Protein AF-A0A7S1R8Q8-F1 (afdb_monomer)

Solvent-accessible surface area (backbone atoms only — not comparable to full-atom values): 13942 Å² total; per-residue (Å²): 139,84,81,86,79,84,76,68,63,71,58,50,54,53,51,52,57,51,51,56,53,52,54,53,54,53,57,63,58,63,75,69,71,79,85,94,59,103,44,60,74,60,48,51,56,50,50,45,52,51,45,53,50,53,29,48,54,32,68,40,85,75,96,82,58,86,50,62,67,49,44,52,51,51,47,58,70,44,65,81,46,68,47,47,52,28,47,31,76,83,66,80,48,73,45,41,55,68,59,50,53,52,55,52,56,59,63,60,76,78,61,77,94,70,84,88,84,77,97,76,61,76,63,55,61,56,52,51,49,48,53,49,32,52,34,28,50,70,58,36,48,38,75,68,84,79,88,45,74,39,72,49,66,81,63,71,54,62,62,66,61,46,48,54,54,51,51,52,50,52,51,49,52,53,54,50,51,36,60,76,69,65,58,72,72,81,71,80,70,77,76,71,78,79,72,83,74,74,80,81,76,84,75,85,80,82,84,89,78,85,84,81,84,76,85,82,92,77,136

Mean predicted aligned error: 17.06 Å

Secondary structure (DSSP, 8-state):
--------SHHHHHHHHHHHHHHHHHHHHHTT-----S-HHHHHHHHHHHHHHHHHHTT---SS--SHHHHHHHHHHGGGSPPSEEE-TTSS-EEEHHHHHHHHHHHHTTS----------HHHHHHHHHHHHHHHHHT-EEE-SSS-EEE------THHHHHHHHHHHHHHHHHHHHHHTT-PPPP----------PPPP------------------

Sequence (219 aa):
MLQPSMPSMAYRLLRCCLAVHFAVVLLVVAQTGDEDGPGQQSAEARAIKELKATLRNRGADCHGCETEEDFTRRVAETRGWRADEAVSPDGKIKVTRQQFLVVQRSSQHEGHELDDGDDGDTDTGNNAWVEFRDAMRAGDLVEDGQGGYRKRQAGMTGWRRHAKWALTLVLGICALARRLLGVAPPSPQPSQPKGSVAAPRKAEGGGGTKKSTGGKKRR

pLDDT: mean 77.15, std 14.85, range [44.59, 97.31]

Structure (mmCIF, N/CA/C/O backbone):
data_AF-A0A7S1R8Q8-F1
#
_entry.id   AF-A0A7S1R8Q8-F1
#
loop_
_atom_site.group_PDB
_atom_site.id
_atom_site.type_symbol
_atom_site.label_atom_id
_atom_site.label_alt_id
_atom_site.label_comp_id
_atom_site.label_asym_id
_atom_site.label_entity_id
_atom_site.label_seq_id
_atom_site.pdbx_PDB_ins_code
_atom_site.Cartn_x
_atom_site.Cartn_y
_atom_site.Cartn_z
_atom_site.occupancy
_atom_site.B_iso_or_equiv
_atom_site.auth_seq_id
_atom_site.auth_comp_id
_atom_site.auth_asym_id
_atom_site.auth_atom_id
_atom_site.pdbx_PDB_model_num
ATOM 1 N N . MET A 1 1 ? -2.877 -61.413 -23.606 1.00 44.59 1 MET A N 1
ATOM 2 C CA . MET A 1 1 ? -2.205 -61.184 -22.310 1.00 44.59 1 MET A CA 1
ATOM 3 C C . MET A 1 1 ? -1.329 -59.947 -22.450 1.00 44.59 1 MET A C 1
ATOM 5 O O . MET A 1 1 ? -0.299 -60.018 -23.101 1.00 44.59 1 MET A O 1
ATOM 9 N N . LEU A 1 2 ? -1.794 -58.798 -21.957 1.00 51.38 2 LEU A N 1
ATOM 10 C CA . LEU A 1 2 ? -1.072 -57.522 -22.009 1.00 51.38 2 LEU A CA 1
ATOM 11 C C . LEU A 1 2 ? -0.381 -57.321 -20.657 1.00 51.38 2 LEU A C 1
ATOM 13 O O . LEU A 1 2 ? -1.059 -57.212 -19.638 1.00 51.38 2 LEU A O 1
ATOM 17 N N . GLN A 1 3 ? 0.953 -57.331 -20.639 1.00 50.50 3 GLN A N 1
ATOM 18 C CA . GLN A 1 3 ? 1.721 -56.991 -19.442 1.00 50.50 3 GLN A CA 1
ATOM 19 C C . GLN A 1 3 ? 1.643 -55.476 -19.184 1.00 50.50 3 GLN A C 1
ATOM 21 O O . GLN A 1 3 ? 1.896 -54.699 -20.106 1.00 50.50 3 GLN A O 1
ATOM 26 N N . PRO A 1 4 ? 1.329 -55.030 -17.955 1.00 54.44 4 PRO A N 1
ATOM 27 C CA . PRO A 1 4 ? 1.401 -53.620 -17.603 1.00 54.44 4 PRO A CA 1
ATOM 28 C C . PRO A 1 4 ? 2.868 -53.179 -17.495 1.00 54.44 4 PRO A C 1
ATOM 30 O O . PRO A 1 4 ? 3.620 -53.643 -16.637 1.00 54.44 4 PRO A O 1
ATOM 33 N N . SER A 1 5 ? 3.274 -52.270 -18.382 1.00 59.78 5 SER A N 1
ATOM 34 C CA . SER A 1 5 ? 4.591 -51.636 -18.374 1.00 59.78 5 SER A CA 1
ATOM 35 C C . SER A 1 5 ? 4.731 -50.692 -17.175 1.00 59.78 5 SER A C 1
ATOM 37 O O . SER A 1 5 ? 3.959 -49.748 -17.028 1.00 59.78 5 SER A O 1
ATOM 39 N N . MET A 1 6 ? 5.737 -50.968 -16.346 1.00 55.34 6 MET A N 1
ATOM 40 C CA . MET A 1 6 ? 6.274 -50.180 -15.228 1.00 55.34 6 MET A CA 1
ATOM 41 C C . MET A 1 6 ? 5.900 -48.680 -15.190 1.00 55.34 6 MET A C 1
ATOM 43 O O . MET A 1 6 ? 6.436 -47.893 -15.970 1.00 55.34 6 MET A O 1
ATOM 47 N N . PRO A 1 7 ? 5.175 -48.240 -14.144 1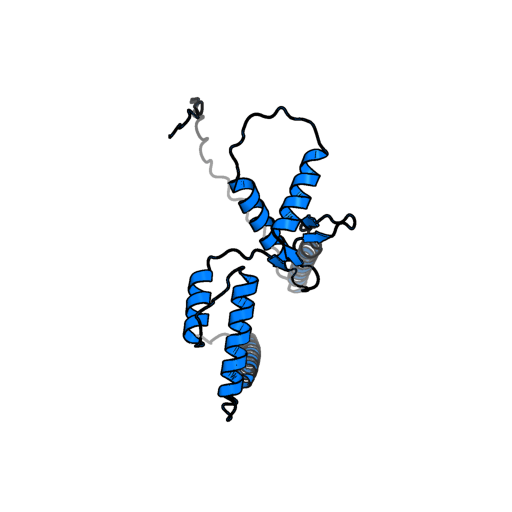.00 60.06 7 PRO A N 1
ATOM 48 C CA . PRO A 1 7 ? 5.279 -46.877 -13.639 1.00 60.06 7 PRO A CA 1
ATOM 49 C C . PRO A 1 7 ? 5.551 -46.903 -12.126 1.00 60.06 7 PRO A C 1
ATOM 51 O O . PRO A 1 7 ? 4.722 -46.473 -11.331 1.00 60.06 7 PRO A O 1
ATOM 54 N N . SER A 1 8 ? 6.687 -47.463 -11.684 1.00 63.38 8 SER A N 1
ATOM 55 C CA . SER A 1 8 ? 6.892 -47.702 -10.243 1.00 63.38 8 SER A CA 1
ATOM 56 C C . SER A 1 8 ? 7.856 -46.745 -9.536 1.00 63.38 8 SER A C 1
ATOM 58 O O . SER A 1 8 ? 7.753 -46.628 -8.323 1.00 63.38 8 SER A O 1
ATOM 60 N N . MET A 1 9 ? 8.776 -46.048 -10.208 1.00 69.81 9 MET A N 1
ATOM 61 C CA . MET A 1 9 ? 9.784 -45.233 -9.493 1.00 69.81 9 MET A CA 1
ATOM 62 C C . MET A 1 9 ? 9.420 -43.745 -9.447 1.00 69.81 9 MET A C 1
ATOM 64 O O . MET A 1 9 ? 9.368 -43.156 -8.370 1.00 69.81 9 MET A O 1
ATOM 68 N N . ALA A 1 10 ? 9.057 -43.151 -10.588 1.00 70.25 10 ALA A N 1
ATOM 69 C CA . ALA A 1 10 ? 8.682 -41.736 -10.655 1.00 70.25 10 ALA A CA 1
ATOM 70 C C . ALA A 1 10 ? 7.418 -41.418 -9.833 1.00 70.25 10 ALA A C 1
ATOM 72 O O . ALA A 1 10 ? 7.357 -40.409 -9.135 1.00 70.25 10 ALA A O 1
ATOM 73 N N . TYR A 1 11 ? 6.436 -42.322 -9.847 1.00 75.81 11 TYR A N 1
ATOM 74 C CA . TYR A 1 11 ? 5.203 -42.167 -9.076 1.00 75.81 11 TYR A CA 1
ATOM 75 C C . TYR A 1 11 ? 5.431 -42.293 -7.559 1.00 75.81 11 TYR A C 1
ATOM 77 O O . TYR A 1 11 ? 4.775 -41.607 -6.775 1.00 75.81 11 TYR A O 1
ATOM 85 N N . ARG A 1 12 ? 6.400 -43.121 -7.136 1.00 78.75 12 ARG A N 1
ATOM 86 C CA . ARG A 1 12 ? 6.794 -43.239 -5.723 1.00 78.75 12 ARG A CA 1
ATOM 87 C C . ARG A 1 12 ? 7.478 -41.965 -5.231 1.00 78.75 12 ARG A C 1
ATOM 89 O O . ARG A 1 12 ? 7.104 -41.465 -4.177 1.00 78.75 12 ARG A O 1
ATOM 96 N N . LEU A 1 13 ? 8.389 -41.392 -6.020 1.00 76.31 13 LEU A N 1
ATOM 97 C CA . LEU A 1 13 ? 9.063 -40.136 -5.667 1.00 76.31 13 LEU A CA 1
ATOM 98 C C . LEU A 1 13 ? 8.084 -38.957 -5.577 1.00 76.31 13 LEU A C 1
ATOM 100 O O . LEU A 1 13 ? 8.118 -38.208 -4.603 1.00 76.31 13 LEU A O 1
ATOM 104 N N . LEU A 1 14 ? 7.154 -38.837 -6.530 1.00 80.25 14 LEU A N 1
ATOM 105 C CA . LEU A 1 14 ? 6.145 -37.775 -6.508 1.00 80.25 14 LEU A CA 1
ATOM 106 C C . LEU A 1 14 ? 5.220 -37.881 -5.283 1.00 80.25 14 LEU A C 1
ATOM 108 O O . LEU A 1 14 ? 4.926 -36.871 -4.642 1.00 80.25 14 LEU A O 1
ATOM 112 N N . ARG A 1 15 ? 4.803 -39.101 -4.914 1.00 83.38 15 ARG A N 1
ATOM 113 C CA . ARG A 1 15 ? 4.009 -39.338 -3.698 1.00 83.38 15 ARG A CA 1
ATOM 114 C C . ARG A 1 15 ? 4.764 -38.962 -2.423 1.00 83.38 15 ARG A C 1
ATOM 116 O O . ARG A 1 15 ? 4.166 -38.351 -1.542 1.00 83.38 15 ARG A O 1
ATOM 123 N N . CYS A 1 16 ? 6.060 -39.266 -2.335 1.00 84.06 16 CYS A N 1
ATOM 124 C CA . CYS A 1 16 ? 6.880 -38.874 -1.187 1.00 84.06 16 CYS A CA 1
ATOM 125 C C . CYS A 1 16 ? 7.000 -37.347 -1.062 1.00 84.06 16 CYS A C 1
ATOM 127 O O . CYS A 1 16 ? 6.823 -36.813 0.031 1.00 84.06 16 CYS A O 1
ATOM 129 N N . CYS A 1 17 ? 7.223 -36.626 -2.166 1.00 81.81 17 CYS A N 1
ATOM 130 C CA . CYS A 1 17 ? 7.320 -35.162 -2.138 1.00 81.81 17 CYS A CA 1
ATOM 131 C C . CYS A 1 17 ? 6.012 -34.481 -1.701 1.00 81.81 17 CYS A C 1
ATOM 133 O O . CYS A 1 17 ? 6.055 -33.510 -0.941 1.00 81.81 17 CYS A O 1
ATOM 135 N N . LEU A 1 18 ? 4.860 -34.996 -2.148 1.00 84.69 18 LEU A N 1
ATOM 136 C CA . LEU A 1 18 ? 3.546 -34.473 -1.758 1.00 84.69 18 LEU A CA 1
ATOM 137 C C . LEU A 1 18 ? 3.227 -34.745 -0.281 1.00 84.69 18 LEU A C 1
ATOM 139 O O . LEU A 1 18 ? 2.709 -33.862 0.399 1.00 84.69 18 LEU A O 1
ATOM 143 N N . ALA A 1 19 ? 3.582 -35.926 0.233 1.00 84.50 19 ALA A N 1
ATOM 144 C CA . ALA A 1 19 ? 3.363 -36.275 1.637 1.00 84.50 19 ALA A CA 1
ATOM 145 C C . ALA A 1 19 ? 4.149 -35.361 2.594 1.00 84.50 19 ALA A C 1
ATOM 147 O O . ALA A 1 19 ? 3.60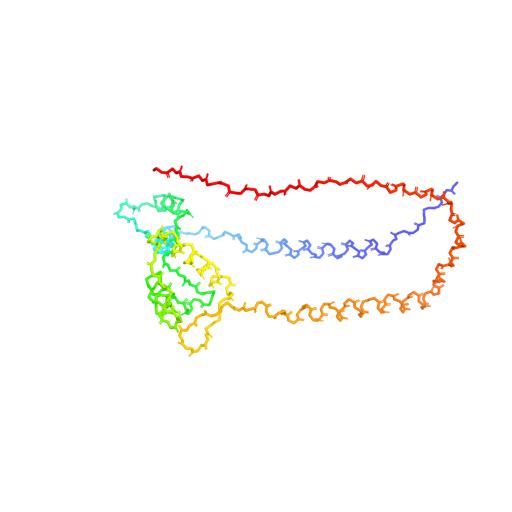2 -34.910 3.599 1.00 84.50 19 ALA A O 1
ATOM 148 N N . VAL A 1 20 ? 5.399 -35.025 2.253 1.00 85.38 20 VAL A N 1
ATOM 149 C CA . VAL A 1 20 ? 6.225 -34.108 3.058 1.00 85.38 20 VAL A CA 1
ATOM 150 C C . VAL A 1 20 ? 5.632 -32.698 3.072 1.00 85.38 20 VAL A C 1
ATOM 152 O O . VAL A 1 20 ? 5.548 -32.086 4.132 1.00 85.38 20 VAL A O 1
ATOM 155 N N . HIS A 1 21 ? 5.151 -32.196 1.930 1.00 81.75 21 HIS A N 1
ATOM 156 C CA . HIS A 1 21 ? 4.507 -30.879 1.881 1.00 81.75 21 HIS A CA 1
ATOM 157 C C . HIS A 1 21 ? 3.236 -30.829 2.734 1.00 81.75 21 HIS A C 1
ATOM 159 O O . HIS A 1 21 ? 3.036 -29.872 3.478 1.00 81.75 21 HIS A O 1
ATOM 165 N N . PHE A 1 22 ? 2.400 -31.867 2.671 1.00 84.00 22 PHE A N 1
ATOM 166 C CA . PHE A 1 22 ? 1.152 -31.903 3.432 1.00 84.00 22 PHE A CA 1
ATOM 167 C C . PHE A 1 22 ? 1.397 -31.968 4.949 1.00 84.00 22 PHE A C 1
ATOM 169 O O . PHE A 1 22 ? 0.719 -31.284 5.713 1.00 84.00 22 PHE A O 1
ATOM 176 N N . ALA A 1 23 ? 2.412 -32.723 5.387 1.00 82.44 23 ALA A N 1
ATOM 177 C CA . ALA A 1 23 ? 2.796 -32.804 6.797 1.00 82.44 23 ALA A CA 1
ATOM 178 C C . ALA A 1 23 ? 3.292 -31.456 7.350 1.00 82.44 23 ALA A C 1
ATOM 180 O O . ALA A 1 23 ? 2.929 -31.078 8.462 1.00 82.44 23 ALA A O 1
ATOM 181 N N . VAL A 1 24 ? 4.070 -30.703 6.562 1.00 84.38 24 VAL A N 1
ATOM 182 C CA . VAL A 1 24 ? 4.544 -29.365 6.955 1.00 84.38 24 VAL A CA 1
ATOM 183 C C . VAL A 1 24 ? 3.377 -28.382 7.089 1.00 84.38 24 VAL A C 1
ATOM 185 O O . VAL A 1 24 ? 3.337 -27.620 8.049 1.00 84.38 24 VAL A O 1
ATOM 188 N N . VAL A 1 25 ? 2.393 -28.428 6.186 1.00 83.50 25 VAL A N 1
ATOM 189 C CA . VAL A 1 25 ? 1.209 -27.552 6.261 1.00 83.50 25 VAL A CA 1
ATOM 190 C C . VAL A 1 25 ? 0.368 -27.847 7.507 1.00 83.50 25 VAL A C 1
ATOM 192 O O . VAL A 1 25 ? -0.022 -26.916 8.206 1.00 83.50 25 VAL A O 1
ATOM 195 N N . LEU A 1 26 ? 0.134 -29.122 7.835 1.00 77.56 26 LEU A N 1
ATOM 196 C CA . LEU A 1 26 ? -0.620 -29.495 9.039 1.00 77.56 26 LEU A CA 1
ATOM 197 C C . LEU A 1 26 ? 0.096 -29.085 10.333 1.00 77.56 26 LEU A C 1
ATOM 199 O O . LEU A 1 26 ? -0.558 -28.631 11.270 1.00 77.56 26 LEU A O 1
ATOM 203 N N . LEU A 1 27 ? 1.429 -29.188 10.375 1.00 75.69 27 LEU A N 1
ATOM 204 C CA . LEU A 1 27 ? 2.220 -28.761 11.531 1.00 75.69 27 LEU A CA 1
ATOM 205 C C . LEU A 1 27 ? 2.117 -27.245 11.772 1.00 75.69 27 LEU A C 1
ATOM 207 O O . LEU A 1 27 ? 2.052 -26.810 12.918 1.00 75.69 27 LEU A O 1
ATOM 211 N N . VAL A 1 28 ? 2.072 -26.444 10.702 1.00 73.25 28 VAL A N 1
ATOM 212 C CA . VAL A 1 28 ? 1.934 -24.981 10.799 1.00 73.25 28 VAL A CA 1
ATOM 213 C C . VAL A 1 28 ? 0.535 -24.581 11.278 1.00 73.25 28 VAL A C 1
ATOM 215 O O . VAL A 1 28 ? 0.410 -23.650 12.066 1.00 73.25 28 VAL A O 1
ATOM 218 N N . VAL A 1 29 ? -0.515 -25.298 10.867 1.00 70.44 29 VAL A N 1
ATOM 219 C CA . VAL A 1 29 ? -1.895 -25.007 11.299 1.00 70.44 29 VAL A CA 1
ATOM 220 C C . VAL A 1 29 ? -2.125 -25.387 12.769 1.00 70.44 29 VAL A C 1
ATOM 222 O O . VAL A 1 29 ? -2.803 -24.655 13.488 1.00 70.44 29 VAL A O 1
ATOM 225 N N . ALA A 1 30 ? -1.511 -26.471 13.257 1.00 68.62 30 ALA A N 1
ATOM 226 C CA . ALA A 1 30 ? -1.674 -26.936 14.641 1.00 68.62 30 ALA A CA 1
ATOM 227 C C . ALA A 1 30 ? -1.089 -25.980 15.702 1.00 68.62 30 ALA A C 1
ATOM 229 O O . ALA A 1 30 ? -1.483 -26.040 16.861 1.00 68.62 30 ALA A O 1
ATOM 230 N N . GLN A 1 31 ? -0.186 -25.074 15.317 1.00 63.59 31 GLN A N 1
ATOM 231 C CA . GLN A 1 31 ? 0.415 -24.074 16.214 1.00 63.59 31 GLN A CA 1
ATOM 232 C C . GLN A 1 31 ? -0.505 -22.868 16.499 1.00 63.59 31 GLN A C 1
ATOM 234 O O . GLN A 1 31 ? -0.087 -21.934 17.175 1.00 63.59 31 GLN A O 1
ATOM 239 N N . THR A 1 32 ? -1.742 -22.862 15.987 1.00 57.25 32 THR A N 1
ATOM 240 C CA . THR A 1 32 ? -2.705 -21.761 16.194 1.00 57.25 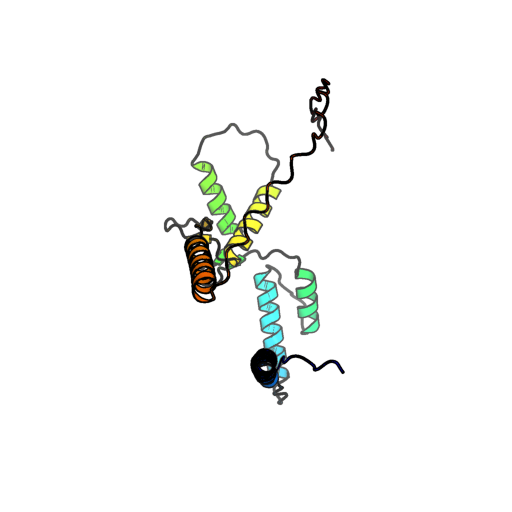32 THR A CA 1
ATOM 241 C C . THR A 1 32 ? -3.840 -22.092 17.170 1.00 57.25 32 THR A C 1
ATOM 243 O O . THR A 1 32 ? -4.776 -21.310 17.294 1.00 57.25 32 THR A O 1
ATOM 246 N N . GLY A 1 33 ? -3.763 -23.230 17.870 1.00 50.00 33 GLY A N 1
ATOM 247 C CA . GLY A 1 33 ? -4.776 -23.649 18.840 1.00 50.00 33 GLY A CA 1
ATOM 248 C C . GLY A 1 33 ? -4.652 -22.933 20.185 1.00 50.00 33 GLY A C 1
ATOM 249 O O . GLY A 1 33 ? -3.765 -23.258 20.963 1.00 50.00 33 GLY A O 1
ATOM 250 N N . ASP A 1 34 ? -5.567 -21.989 20.399 1.00 52.75 34 ASP A N 1
ATOM 251 C CA . ASP A 1 34 ? -6.318 -21.719 21.633 1.00 52.75 34 ASP A CA 1
ATOM 252 C C . ASP A 1 34 ? -5.608 -21.748 22.999 1.00 52.75 34 ASP A C 1
ATOM 254 O O . ASP A 1 34 ? -5.389 -22.799 23.598 1.00 52.75 34 ASP A O 1
ATOM 258 N N . GLU A 1 35 ? -5.430 -20.550 23.563 1.00 49.78 35 GLU A N 1
ATOM 259 C CA . GLU A 1 35 ? -5.278 -20.310 25.003 1.00 49.78 35 GLU A CA 1
ATOM 260 C C . GLU A 1 35 ? -6.468 -19.451 25.485 1.00 49.78 35 GLU A C 1
ATOM 262 O O . GLU A 1 35 ? -6.336 -18.250 25.730 1.00 49.78 35 GLU A O 1
ATOM 267 N N . ASP A 1 36 ? -7.652 -20.058 25.608 1.00 59.84 36 ASP A N 1
ATOM 268 C CA . ASP A 1 36 ? -8.813 -19.468 26.293 1.00 59.84 36 ASP A CA 1
ATOM 269 C C . ASP A 1 36 ? -8.637 -19.612 27.821 1.00 59.84 36 ASP A C 1
ATOM 271 O O . ASP A 1 36 ? -9.141 -20.527 28.477 1.00 59.84 36 ASP A O 1
ATOM 275 N N . GLY A 1 37 ? -7.834 -18.711 28.395 1.00 49.84 37 GLY A N 1
ATOM 276 C CA . GLY A 1 37 ? -7.646 -18.527 29.838 1.00 49.84 37 GLY A CA 1
ATOM 277 C C . GLY A 1 37 ? -8.299 -17.228 30.344 1.00 49.84 37 GLY A C 1
ATOM 278 O O . GLY A 1 37 ? -8.617 -16.354 29.540 1.00 49.84 37 GLY A O 1
ATOM 279 N N . PRO A 1 38 ? -8.493 -17.051 31.668 1.00 48.78 38 PRO A N 1
ATOM 280 C CA . PRO A 1 38 ? -9.281 -15.979 32.298 1.00 48.78 38 PRO A CA 1
ATOM 281 C C . PRO A 1 38 ? -8.614 -14.592 32.198 1.00 48.78 38 PRO A C 1
ATOM 283 O O . PRO A 1 38 ? -8.189 -13.991 33.183 1.00 48.78 38 PRO A O 1
ATOM 286 N N . GLY A 1 39 ? -8.541 -14.082 30.971 1.00 55.81 39 GLY A N 1
ATOM 287 C CA . GLY A 1 39 ? -8.030 -12.777 30.572 1.00 55.81 39 GLY A CA 1
ATOM 288 C C . GLY A 1 39 ? -8.939 -12.075 29.560 1.00 55.81 39 GLY A C 1
ATOM 289 O O . GLY A 1 39 ? -8.481 -11.122 28.934 1.00 55.81 39 GLY A O 1
ATOM 290 N N . GLN A 1 40 ? -10.202 -12.503 29.407 1.00 61.81 40 GLN A N 1
ATOM 291 C CA . GLN A 1 40 ? -11.174 -11.942 28.451 1.00 61.81 40 GLN A CA 1
ATOM 292 C C . GLN A 1 40 ? -11.328 -10.419 28.580 1.00 61.81 40 GLN A C 1
ATOM 294 O O . GLN A 1 40 ? -11.219 -9.718 27.583 1.00 61.81 40 GLN A O 1
ATOM 299 N N . GLN A 1 41 ? -11.403 -9.872 29.799 1.00 65.81 4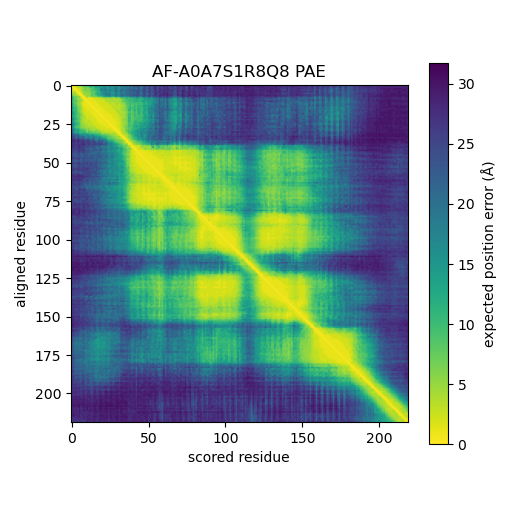1 GLN A N 1
ATOM 300 C CA . GLN A 1 41 ? -11.440 -8.411 29.991 1.00 65.81 41 GLN A CA 1
ATOM 301 C C . GLN A 1 41 ? -10.156 -7.706 29.516 1.00 65.81 41 GLN A C 1
ATOM 303 O O . GLN A 1 41 ? -10.185 -6.561 29.066 1.00 65.81 41 GLN A O 1
ATOM 308 N N . SER A 1 42 ? -9.005 -8.383 29.592 1.00 74.75 42 SER A N 1
ATOM 309 C CA . SER A 1 42 ? -7.750 -7.849 29.052 1.00 74.75 42 SER A CA 1
ATOM 310 C C . SER A 1 42 ? -7.669 -7.985 27.528 1.00 74.75 42 SER A C 1
ATOM 312 O O . SER A 1 42 ? -7.015 -7.163 26.886 1.00 74.75 42 SER A O 1
ATOM 314 N N . ALA A 1 43 ? -8.335 -8.992 26.953 1.00 81.94 43 ALA A N 1
ATOM 315 C CA . ALA A 1 43 ? -8.435 -9.199 25.515 1.00 81.94 43 ALA A CA 1
ATOM 316 C C . ALA A 1 43 ? -9.360 -8.156 24.871 1.00 81.94 43 ALA A C 1
ATOM 318 O O . ALA A 1 43 ? -8.927 -7.480 23.942 1.00 81.94 43 ALA A O 1
ATOM 319 N N . GLU A 1 44 ? -10.548 -7.921 25.434 1.00 86.62 44 GLU A N 1
ATOM 320 C CA . GLU A 1 44 ? -11.498 -6.894 24.973 1.00 86.62 44 GLU A CA 1
ATOM 321 C C . GLU A 1 44 ? -10.870 -5.492 25.007 1.00 86.62 44 GLU A C 1
ATOM 323 O O . GLU A 1 44 ? -10.903 -4.744 24.029 1.00 86.62 44 GLU A O 1
ATOM 328 N N . ALA A 1 45 ? -10.186 -5.137 26.101 1.00 88.62 45 ALA A N 1
ATOM 329 C CA . ALA A 1 45 ? -9.507 -3.845 26.203 1.00 88.62 45 ALA A CA 1
ATOM 330 C C . ALA A 1 45 ? -8.386 -3.672 25.156 1.00 88.62 45 ALA A C 1
ATOM 332 O O . ALA A 1 45 ? -8.154 -2.562 24.661 1.00 88.62 45 ALA A O 1
ATOM 333 N N . ARG A 1 46 ? -7.679 -4.757 24.802 1.00 87.69 46 ARG A N 1
ATOM 334 C CA . ARG A 1 46 ? -6.678 -4.749 23.722 1.00 87.69 46 ARG A CA 1
ATOM 335 C C . ARG A 1 46 ? -7.350 -4.616 22.355 1.00 87.69 46 ARG A C 1
ATOM 337 O O . ARG A 1 46 ? -6.918 -3.761 21.583 1.00 87.69 46 ARG A O 1
ATOM 344 N N . ALA A 1 47 ? -8.425 -5.360 22.099 1.00 92.81 47 ALA A N 1
ATOM 345 C CA . ALA A 1 47 ? -9.192 -5.297 20.856 1.00 92.81 47 ALA A CA 1
ATOM 346 C C . ALA A 1 47 ? -9.747 -3.884 20.606 1.00 92.81 47 ALA A C 1
ATOM 348 O O . ALA A 1 47 ? -9.500 -3.289 19.555 1.00 92.81 47 ALA A O 1
ATOM 349 N N . ILE A 1 48 ? -10.375 -3.267 21.612 1.00 94.94 48 ILE A N 1
ATOM 350 C CA . ILE A 1 48 ? -10.878 -1.885 21.534 1.00 94.94 48 ILE A CA 1
ATOM 351 C C . ILE A 1 48 ? -9.742 -0.896 21.227 1.00 94.94 48 ILE A C 1
ATOM 353 O O . ILE A 1 48 ? -9.898 0.018 20.409 1.00 94.94 48 ILE A O 1
ATOM 357 N N . LYS A 1 49 ? -8.565 -1.070 21.845 1.00 94.50 49 LYS A N 1
ATOM 358 C CA . LYS A 1 49 ? -7.393 -0.218 21.589 1.00 94.50 49 LYS A CA 1
ATOM 359 C C . LYS A 1 49 ? -6.905 -0.335 20.140 1.00 94.50 49 LYS A C 1
ATOM 361 O O . LYS A 1 49 ? -6.573 0.688 19.535 1.00 94.50 49 LYS A O 1
ATOM 366 N N . GLU A 1 50 ? -6.885 -1.541 19.579 1.00 91.88 50 GLU A N 1
ATOM 367 C CA . GLU A 1 50 ? -6.510 -1.788 18.181 1.00 91.88 50 GLU A CA 1
ATOM 368 C C . GLU A 1 50 ? -7.538 -1.229 17.189 1.00 91.88 50 GLU A C 1
ATOM 370 O O . GLU A 1 50 ? -7.170 -0.576 16.203 1.00 91.88 50 GLU A O 1
ATOM 375 N N . LEU A 1 51 ? -8.833 -1.383 17.475 1.00 95.56 51 LEU A N 1
ATOM 376 C CA . LEU A 1 51 ? -9.902 -0.803 16.661 1.00 95.56 51 LEU A CA 1
ATOM 377 C C . LEU A 1 51 ? -9.839 0.732 16.666 1.00 95.56 51 LEU A C 1
ATOM 379 O O . LEU A 1 51 ? -9.928 1.362 15.609 1.00 95.56 51 LEU A O 1
ATOM 383 N N . LYS A 1 52 ? -9.583 1.355 17.825 1.00 95.00 52 LYS A N 1
ATOM 384 C CA . LYS A 1 52 ? -9.401 2.813 17.936 1.00 95.00 52 LYS A CA 1
ATOM 385 C C . LYS A 1 52 ? -8.176 3.309 17.165 1.00 95.00 52 LYS A C 1
ATOM 387 O O . LYS A 1 52 ? -8.228 4.382 16.564 1.00 95.00 52 LYS A O 1
ATOM 392 N N . ALA A 1 53 ? -7.081 2.547 17.158 1.00 88.06 53 ALA A N 1
ATOM 393 C CA . ALA A 1 53 ? -5.912 2.857 16.336 1.00 88.06 53 ALA A CA 1
ATOM 394 C C . ALA A 1 53 ? -6.235 2.752 14.836 1.00 88.06 53 ALA A C 1
ATOM 396 O O . ALA A 1 53 ? -5.832 3.611 14.054 1.00 88.06 53 ALA A O 1
ATOM 397 N N . THR A 1 54 ? -7.022 1.749 14.439 1.00 87.81 54 THR A N 1
ATOM 398 C CA . THR A 1 54 ? -7.468 1.571 13.049 1.00 87.81 54 THR A CA 1
ATOM 399 C C . THR A 1 54 ? -8.338 2.733 12.572 1.00 87.81 54 THR A C 1
ATOM 401 O O . THR A 1 54 ? -8.140 3.215 11.458 1.00 87.81 54 THR A O 1
ATOM 404 N N . LEU A 1 55 ? -9.267 3.211 13.406 1.00 90.69 55 LEU A N 1
ATOM 405 C CA . LEU A 1 55 ? -10.088 4.387 13.102 1.00 90.69 55 LEU A CA 1
ATOM 406 C C . LEU A 1 55 ? -9.232 5.649 12.953 1.00 90.69 55 LEU A C 1
ATOM 408 O O . LEU A 1 55 ? -9.333 6.322 11.925 1.00 90.69 55 LEU A O 1
ATOM 412 N N . ARG A 1 56 ? -8.310 5.907 13.891 1.00 85.94 56 ARG A N 1
ATOM 413 C CA . ARG A 1 56 ? -7.394 7.057 13.802 1.00 85.94 56 ARG A CA 1
ATOM 414 C C . ARG A 1 56 ? -6.513 7.020 12.560 1.00 85.94 56 ARG A C 1
ATOM 416 O O . ARG A 1 56 ? -6.398 8.026 11.870 1.00 85.94 56 ARG A O 1
ATOM 423 N N . ASN A 1 57 ? -5.974 5.853 12.208 1.00 80.19 57 ASN A N 1
ATOM 424 C CA . ASN A 1 57 ? -5.207 5.673 10.971 1.00 80.19 57 ASN A CA 1
ATOM 425 C C . ASN A 1 57 ? -6.039 5.964 9.709 1.00 80.19 57 ASN A C 1
ATOM 427 O O . ASN A 1 57 ? -5.483 6.213 8.640 1.00 80.19 57 ASN A O 1
ATOM 431 N N . ARG A 1 58 ? -7.371 5.908 9.807 1.00 84.06 58 ARG A N 1
ATOM 432 C CA . ARG A 1 58 ? -8.309 6.241 8.730 1.00 84.06 58 ARG A CA 1
ATOM 433 C C . ARG A 1 58 ? -8.856 7.670 8.818 1.00 84.06 58 ARG A C 1
ATOM 435 O O . ARG A 1 58 ? -9.728 8.000 8.024 1.00 84.06 58 ARG A O 1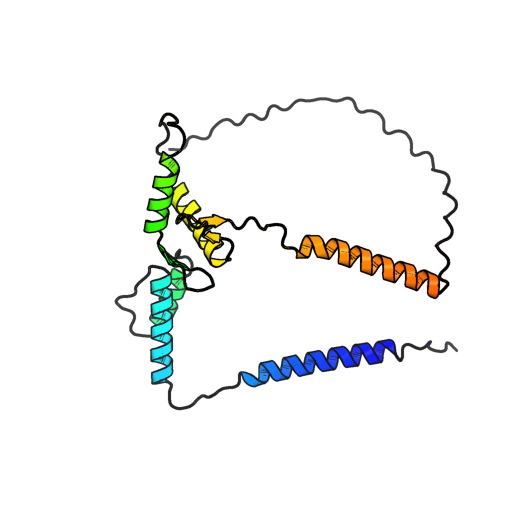
ATOM 442 N N . GLY A 1 59 ? -8.366 8.492 9.749 1.00 82.44 59 GLY A N 1
ATOM 443 C CA . GLY A 1 59 ? -8.860 9.857 9.962 1.00 82.44 59 GLY A CA 1
ATOM 444 C C . GLY A 1 59 ? -10.262 9.916 10.578 1.00 82.44 59 GLY A C 1
ATOM 445 O O . GLY A 1 59 ? -10.949 10.925 10.460 1.00 82.44 59 GLY A O 1
ATOM 446 N N . ALA A 1 60 ? -10.719 8.831 11.208 1.00 88.94 60 ALA A N 1
ATOM 447 C CA . ALA A 1 60 ? -12.013 8.768 11.871 1.00 88.94 60 ALA A CA 1
ATOM 448 C C . ALA A 1 60 ? -11.832 8.625 13.385 1.00 88.94 60 ALA A C 1
ATOM 450 O O . ALA A 1 60 ? -10.987 7.866 13.849 1.00 88.94 60 ALA A O 1
ATOM 451 N N . ASP A 1 61 ? -12.689 9.287 14.154 1.00 91.31 61 ASP A N 1
ATOM 452 C CA . ASP A 1 61 ? -12.833 9.060 15.591 1.00 91.31 61 ASP A CA 1
ATOM 453 C C . ASP A 1 61 ? -14.288 8.679 15.910 1.00 91.31 61 ASP A C 1
ATOM 455 O O . ASP A 1 61 ? -15.219 9.000 15.162 1.00 91.31 61 ASP A O 1
ATOM 459 N N . CYS A 1 62 ? -14.489 7.946 17.009 1.00 95.00 62 CYS A N 1
ATOM 460 C CA . CYS A 1 62 ? -15.814 7.637 17.545 1.00 95.00 62 CYS A CA 1
ATOM 461 C C . CYS A 1 62 ? -15.935 8.189 18.967 1.00 95.00 62 CYS A C 1
ATOM 463 O O . CYS A 1 62 ? -15.185 7.778 19.851 1.00 95.00 62 CYS A O 1
ATOM 465 N N . HIS A 1 63 ? -16.877 9.111 19.182 1.00 92.94 63 HIS A N 1
ATOM 466 C CA . HIS A 1 63 ? -17.095 9.759 20.481 1.00 92.94 63 HIS A CA 1
ATOM 467 C C . HIS A 1 63 ? -18.143 9.060 21.364 1.00 92.94 63 HIS A C 1
ATOM 469 O O . HIS A 1 63 ? -18.253 9.414 22.530 1.00 92.94 63 HIS A O 1
ATOM 475 N N . GLY A 1 64 ? -18.882 8.076 20.838 1.00 94.69 64 GLY A N 1
ATOM 476 C CA . GLY A 1 64 ? -19.942 7.354 21.563 1.00 94.69 64 GLY A CA 1
ATOM 477 C C . GLY A 1 64 ? -19.865 5.830 21.452 1.00 94.69 64 GLY A C 1
ATOM 478 O O . GLY A 1 64 ? -20.862 5.161 21.680 1.00 94.69 64 GLY A O 1
ATOM 479 N N . CYS A 1 65 ? -18.717 5.284 21.044 1.00 96.81 65 CYS A N 1
ATOM 480 C CA . CYS A 1 65 ? -18.499 3.839 21.016 1.00 96.81 65 CYS A CA 1
ATOM 481 C C . CYS A 1 65 ? -17.989 3.399 22.395 1.00 96.81 65 CYS A C 1
ATOM 483 O O . CYS A 1 65 ? -16.896 3.809 22.793 1.00 96.81 65 CYS A O 1
ATOM 485 N N . GLU A 1 66 ? -18.765 2.582 23.106 1.00 95.50 66 GLU A N 1
ATOM 486 C CA . GLU A 1 66 ? -18.381 2.017 24.412 1.00 95.50 66 GLU A CA 1
ATOM 487 C C . GLU A 1 66 ? -18.029 0.528 24.306 1.00 95.50 66 GLU A C 1
ATOM 489 O O . GLU A 1 66 ? -17.139 0.055 25.011 1.00 95.50 66 GLU A O 1
ATOM 494 N N . THR A 1 67 ? -18.684 -0.187 23.388 1.00 95.38 67 THR A N 1
ATOM 495 C CA . THR A 1 67 ? -18.528 -1.633 23.180 1.00 95.38 67 THR A CA 1
ATOM 496 C C . THR A 1 67 ? -17.618 -1.953 21.992 1.00 95.38 67 THR A C 1
ATOM 498 O O . THR A 1 67 ? -17.438 -1.133 21.082 1.00 95.38 67 THR A O 1
ATOM 501 N N . GLU A 1 68 ? -17.033 -3.154 21.974 1.00 95.56 68 GLU A N 1
ATOM 502 C CA . GLU A 1 68 ? -16.209 -3.629 20.855 1.00 95.56 68 GLU A CA 1
ATOM 503 C C . GLU A 1 68 ? -17.009 -3.675 19.542 1.00 95.56 68 GLU A C 1
ATOM 505 O O . GLU A 1 68 ? -16.501 -3.311 18.474 1.00 95.56 68 GLU A O 1
ATOM 510 N N . GLU A 1 69 ? -18.285 -4.047 19.612 1.00 96.50 69 GLU A N 1
ATOM 511 C CA . GLU A 1 69 ? -19.189 -4.132 18.470 1.00 96.50 69 GLU A CA 1
ATOM 512 C C . GLU A 1 69 ? -19.409 -2.766 17.811 1.00 96.50 69 GLU A C 1
ATOM 514 O O . GLU A 1 69 ? -19.457 -2.669 16.580 1.00 96.50 69 GLU A O 1
ATOM 519 N N . ASP A 1 70 ? -19.495 -1.691 18.598 1.00 97.31 70 ASP A N 1
ATOM 520 C CA . ASP A 1 70 ? -19.660 -0.331 18.076 1.00 97.31 70 ASP A CA 1
ATOM 521 C C . ASP A 1 70 ? -18.411 0.142 17.335 1.00 97.31 70 ASP A C 1
ATOM 523 O O . ASP A 1 70 ? -18.501 0.674 16.222 1.00 97.31 70 ASP A O 1
ATOM 527 N N . PHE A 1 71 ? -17.230 -0.123 17.901 1.00 97.31 71 PHE A N 1
ATOM 528 C CA . PHE A 1 71 ? -15.967 0.144 17.221 1.00 97.31 71 PHE A CA 1
ATOM 529 C C . PHE A 1 71 ? -15.836 -0.677 15.935 1.00 97.31 71 PHE A C 1
ATOM 531 O O . PHE A 1 71 ? -15.454 -0.133 14.897 1.00 97.31 71 PHE A O 1
ATOM 538 N N . THR A 1 72 ? -16.204 -1.957 15.964 1.00 96.31 72 THR A N 1
ATOM 539 C CA . THR A 1 72 ? -16.141 -2.851 14.799 1.00 96.31 72 THR A CA 1
ATOM 540 C C . THR A 1 72 ? -17.079 -2.386 13.685 1.00 96.31 72 THR A C 1
ATOM 542 O O . THR A 1 72 ? -16.676 -2.297 12.521 1.00 96.31 72 THR A O 1
ATOM 545 N N . ARG A 1 73 ? -18.309 -1.991 14.031 1.00 97.19 73 ARG A N 1
ATOM 546 C CA . ARG A 1 73 ? -19.277 -1.397 13.097 1.00 97.19 73 ARG A CA 1
ATOM 547 C C . ARG A 1 73 ? -18.737 -0.112 12.482 1.00 97.19 73 ARG A C 1
ATOM 549 O O . ARG A 1 73 ? -18.761 0.043 11.261 1.00 97.19 73 ARG A O 1
ATOM 556 N N . ARG A 1 74 ? -18.152 0.769 13.296 1.00 96.69 74 ARG A N 1
ATOM 557 C CA . ARG A 1 74 ? -17.539 2.010 12.810 1.00 96.69 74 ARG A CA 1
ATOM 558 C C . ARG A 1 74 ? -16.338 1.745 11.899 1.00 96.69 74 ARG A C 1
ATOM 560 O O . ARG A 1 74 ? -16.141 2.440 10.902 1.00 96.69 74 ARG A O 1
ATOM 567 N N . VAL A 1 75 ? -15.538 0.719 12.185 1.00 94.75 75 VAL A N 1
ATOM 568 C CA . VAL A 1 75 ? -14.446 0.267 11.308 1.00 94.75 75 VAL A CA 1
ATOM 569 C C . VAL A 1 75 ? -14.990 -0.290 9.987 1.00 94.75 75 VAL A C 1
ATOM 571 O O . VAL A 1 75 ? -14.382 -0.068 8.937 1.00 94.75 75 VAL A O 1
ATOM 574 N N . ALA A 1 76 ? -16.133 -0.977 9.993 1.00 94.75 76 ALA A N 1
ATOM 575 C CA . ALA A 1 76 ? -16.780 -1.445 8.770 1.00 94.75 76 ALA A CA 1
ATOM 576 C C . ALA A 1 76 ? -17.301 -0.276 7.914 1.00 94.75 76 ALA A C 1
ATOM 578 O O . ALA A 1 76 ? -17.033 -0.237 6.713 1.00 94.75 76 ALA A O 1
ATOM 579 N N . GLU A 1 77 ? -17.948 0.720 8.527 1.00 93.94 77 GLU A N 1
ATOM 580 C CA . GLU A 1 77 ? -18.402 1.949 7.854 1.00 93.94 77 GLU A CA 1
ATOM 581 C C . GLU A 1 77 ? -17.236 2.742 7.249 1.00 93.94 77 GLU A C 1
ATOM 583 O O . GLU A 1 77 ? -17.293 3.215 6.113 1.00 93.94 77 GLU A O 1
ATOM 588 N N . THR A 1 78 ? -16.133 2.844 7.993 1.00 91.50 78 THR A N 1
ATOM 589 C CA . THR A 1 78 ? -14.927 3.564 7.563 1.00 91.50 78 THR A CA 1
ATOM 590 C C . THR A 1 78 ? -14.026 2.731 6.656 1.00 91.50 78 THR A C 1
ATOM 592 O O . THR A 1 78 ? -12.940 3.174 6.293 1.00 91.50 78 THR A O 1
ATOM 595 N N . ARG A 1 79 ? -14.434 1.523 6.245 1.00 84.44 79 ARG A N 1
ATOM 596 C CA . ARG A 1 79 ? -13.617 0.671 5.364 1.00 84.44 79 ARG A CA 1
ATOM 597 C C . ARG A 1 79 ? -13.361 1.315 4.001 1.00 84.44 79 ARG A C 1
ATOM 599 O O . ARG A 1 79 ? -12.318 1.065 3.406 1.00 84.44 79 ARG A O 1
ATOM 606 N N . GLY A 1 80 ? -14.283 2.162 3.538 1.00 81.81 80 GLY A N 1
ATOM 607 C CA . GLY A 1 80 ? -14.110 2.988 2.340 1.00 81.81 80 GLY A CA 1
ATOM 608 C C . GLY A 1 80 ? -13.445 4.345 2.594 1.00 81.81 80 GLY A C 1
ATOM 609 O O . GLY A 1 80 ? -13.150 5.059 1.635 1.00 81.81 80 GLY A O 1
ATOM 610 N N . TRP A 1 81 ? -13.216 4.723 3.857 1.00 79.38 81 TRP A N 1
ATOM 611 C CA . TRP A 1 81 ? -12.619 6.013 4.191 1.00 79.38 81 TRP A CA 1
ATOM 612 C C . TRP A 1 81 ? -11.127 5.981 3.879 1.00 79.38 81 TRP A C 1
ATOM 614 O O . TRP A 1 81 ? -10.409 5.015 4.153 1.00 79.38 81 TRP A O 1
ATOM 624 N N . ARG A 1 82 ? -10.662 7.046 3.233 1.00 71.19 82 ARG A N 1
ATOM 625 C CA . ARG A 1 82 ? -9.280 7.172 2.786 1.00 71.19 82 ARG A CA 1
ATOM 626 C C . ARG A 1 82 ? -8.453 7.643 3.976 1.00 71.19 82 ARG A C 1
ATOM 628 O O . ARG A 1 82 ? -8.748 8.683 4.534 1.00 71.19 82 ARG A O 1
ATOM 635 N N . ALA A 1 83 ? -7.412 6.892 4.331 1.00 76.06 83 ALA A N 1
ATOM 636 C CA . ALA A 1 83 ? -6.463 7.341 5.343 1.00 76.06 83 ALA A CA 1
ATOM 637 C C . ALA A 1 83 ? -5.853 8.694 4.948 1.00 76.06 83 ALA A C 1
ATOM 639 O O . ALA A 1 83 ? -5.368 8.840 3.817 1.00 76.06 83 ALA A O 1
ATOM 640 N N . ASP A 1 84 ? -5.877 9.637 5.888 1.00 82.44 84 ASP A N 1
ATOM 641 C CA . ASP A 1 84 ? -5.248 10.957 5.769 1.00 82.44 84 ASP A CA 1
ATOM 642 C C . ASP A 1 84 ? -3.727 10.905 5.956 1.00 82.44 84 ASP A C 1
ATOM 644 O O . ASP A 1 84 ? -3.031 11.881 5.678 1.00 82.44 84 ASP A O 1
ATOM 648 N N . GLU A 1 85 ? -3.204 9.747 6.364 1.00 86.38 85 GLU A N 1
ATOM 649 C CA . GLU A 1 85 ? -1.778 9.489 6.523 1.00 86.38 85 GLU A CA 1
ATOM 650 C C . GLU A 1 85 ? -1.317 8.328 5.632 1.00 86.38 85 GLU A C 1
ATOM 652 O O . GLU A 1 85 ? -1.909 7.239 5.584 1.00 86.38 85 GLU A O 1
ATOM 657 N N . ALA A 1 86 ? -0.221 8.571 4.921 1.00 88.94 86 ALA A N 1
ATOM 658 C CA . ALA A 1 86 ? 0.549 7.566 4.217 1.00 88.94 86 ALA A CA 1
ATOM 659 C C . ALA A 1 86 ? 1.700 7.128 5.127 1.00 88.94 86 ALA A C 1
ATOM 661 O O . ALA A 1 86 ? 2.494 7.951 5.578 1.00 88.94 86 ALA A O 1
ATOM 662 N N . VAL A 1 87 ? 1.767 5.829 5.416 1.00 87.94 87 VAL A N 1
ATOM 663 C CA . VAL A 1 87 ? 2.827 5.233 6.233 1.00 87.94 87 VAL A CA 1
ATOM 664 C C . VAL A 1 87 ? 3.602 4.272 5.345 1.00 87.94 87 VAL A C 1
ATOM 666 O O . VAL A 1 87 ? 3.001 3.413 4.694 1.00 87.94 87 VAL A O 1
ATOM 669 N N . SER A 1 88 ? 4.921 4.446 5.299 1.00 89.25 88 SER A N 1
ATOM 670 C CA . SER A 1 88 ? 5.826 3.517 4.616 1.00 89.25 88 SER A CA 1
ATOM 671 C C . SER A 1 88 ? 5.757 2.120 5.260 1.00 89.25 88 SER A C 1
ATOM 673 O O . SER A 1 88 ? 5.521 2.037 6.468 1.00 89.25 88 SER A O 1
ATOM 675 N N . PRO A 1 89 ? 5.996 1.023 4.515 1.00 86.88 89 PRO A N 1
ATOM 676 C CA . PRO A 1 89 ? 6.098 -0.336 5.052 1.00 86.88 89 PRO A CA 1
ATOM 677 C C . PRO A 1 89 ? 6.996 -0.458 6.287 1.00 86.88 89 PRO A C 1
ATOM 679 O O . PRO A 1 89 ? 6.699 -1.233 7.191 1.00 86.88 89 PRO A O 1
ATOM 682 N N . ASP A 1 90 ? 8.062 0.345 6.351 1.00 85.94 90 ASP A N 1
ATOM 683 C CA . ASP A 1 90 ? 9.006 0.352 7.472 1.00 85.94 90 ASP A CA 1
ATOM 684 C C . ASP A 1 90 ? 8.470 1.084 8.716 1.00 85.94 90 ASP A C 1
ATOM 686 O O . ASP A 1 90 ? 9.128 1.114 9.755 1.00 85.94 90 ASP A O 1
ATOM 690 N N . GLY A 1 91 ? 7.326 1.769 8.614 1.00 86.25 91 GLY A N 1
ATOM 691 C CA . GLY A 1 91 ? 6.717 2.573 9.679 1.00 86.25 91 GLY A CA 1
ATOM 692 C C . GLY A 1 91 ? 7.464 3.865 10.037 1.00 86.25 91 GLY A C 1
ATOM 693 O O . GLY A 1 91 ? 6.940 4.685 10.791 1.00 86.25 91 GLY A O 1
ATOM 694 N N . LYS A 1 92 ? 8.674 4.063 9.500 1.00 88.56 92 LYS A N 1
ATOM 695 C CA . LYS A 1 92 ? 9.564 5.196 9.809 1.00 88.56 92 LYS A CA 1
ATOM 696 C C . LYS A 1 92 ? 9.110 6.509 9.183 1.00 88.56 92 LYS A C 1
ATOM 698 O O . LYS A 1 92 ? 9.293 7.564 9.777 1.00 88.56 92 LYS A O 1
ATOM 703 N N . ILE A 1 93 ? 8.535 6.431 7.987 1.00 87.31 93 ILE A N 1
ATOM 704 C CA . ILE A 1 93 ? 8.102 7.596 7.221 1.00 87.31 93 ILE A CA 1
ATOM 705 C C . ILE A 1 93 ? 6.585 7.680 7.316 1.00 87.31 93 ILE A C 1
ATOM 707 O O . ILE A 1 93 ? 5.880 6.738 6.941 1.00 87.31 93 ILE A O 1
ATOM 711 N N . LYS A 1 94 ? 6.108 8.815 7.822 1.00 92.00 94 LYS A N 1
ATOM 712 C CA . LYS A 1 94 ? 4.695 9.178 7.872 1.00 92.00 94 LYS A CA 1
ATOM 713 C C . LYS A 1 94 ? 4.537 10.511 7.167 1.00 92.00 94 LYS A C 1
ATOM 715 O O . LYS A 1 94 ? 5.184 11.480 7.551 1.00 92.00 94 LYS A O 1
ATOM 720 N N . VAL A 1 95 ? 3.694 10.542 6.147 1.00 91.69 95 VAL A N 1
ATOM 721 C CA . VAL A 1 95 ? 3.357 11.765 5.423 1.00 91.69 95 VAL A CA 1
ATOM 722 C C . VAL A 1 95 ? 1.865 11.982 5.556 1.00 91.69 95 VAL A C 1
ATOM 724 O O . VAL A 1 95 ? 1.079 11.077 5.275 1.00 91.69 95 VAL A O 1
ATOM 727 N N . THR A 1 96 ? 1.466 13.167 6.002 1.00 92.06 96 THR A N 1
ATOM 728 C CA . THR A 1 96 ? 0.051 13.544 6.060 1.00 92.06 96 THR A CA 1
ATOM 729 C C . THR A 1 96 ? -0.398 14.128 4.724 1.00 92.06 96 THR A C 1
ATOM 731 O O . THR A 1 96 ? 0.397 14.690 3.966 1.00 92.06 96 THR A O 1
ATOM 734 N N . ARG A 1 97 ? -1.701 14.064 4.442 1.00 89.94 97 ARG A N 1
ATOM 735 C CA . ARG A 1 97 ? -2.289 14.683 3.248 1.00 89.94 97 ARG A CA 1
ATOM 736 C C . ARG A 1 97 ? -1.959 16.173 3.143 1.00 89.94 97 ARG A C 1
ATOM 738 O O . ARG A 1 97 ? -1.700 16.671 2.053 1.00 89.94 97 ARG A O 1
ATOM 745 N N . GLN A 1 98 ? -1.940 16.880 4.273 1.00 89.12 98 GLN A N 1
ATOM 746 C CA . GLN A 1 98 ? -1.587 18.300 4.316 1.00 89.12 98 GLN A CA 1
ATOM 747 C C . GLN A 1 98 ? -0.126 18.533 3.921 1.00 89.12 98 GLN A C 1
ATOM 749 O O . GLN A 1 98 ? 0.140 19.395 3.089 1.00 89.12 98 GLN A O 1
ATOM 754 N N . GLN A 1 99 ? 0.806 17.733 4.451 1.00 90.19 99 GLN A N 1
ATOM 755 C CA . GLN A 1 99 ? 2.221 17.812 4.074 1.00 90.19 99 GLN A CA 1
ATOM 756 C C . GLN A 1 99 ? 2.419 17.534 2.582 1.00 90.19 99 GLN A C 1
ATOM 758 O O . GLN A 1 99 ? 3.138 18.273 1.914 1.00 90.19 99 GLN A O 1
ATOM 763 N N . PHE A 1 100 ? 1.734 16.526 2.039 1.00 90.81 100 PHE A N 1
ATOM 764 C CA . PHE A 1 100 ? 1.784 16.227 0.609 1.00 90.81 100 PHE A CA 1
ATOM 765 C C . PHE A 1 100 ? 1.296 17.396 -0.253 1.00 90.81 100 PHE A C 1
ATOM 767 O O . PHE A 1 100 ? 1.964 17.754 -1.217 1.00 90.81 100 PHE A O 1
ATOM 774 N N . LEU A 1 101 ? 0.174 18.028 0.105 1.00 88.25 101 LEU A N 1
ATOM 775 C CA . LEU A 1 101 ? -0.351 19.175 -0.643 1.00 88.25 101 LEU A CA 1
ATOM 776 C C . LEU A 1 101 ? 0.591 20.385 -0.595 1.00 88.25 101 LEU A C 1
ATOM 778 O O . LEU A 1 101 ? 0.701 21.102 -1.588 1.00 88.25 101 LEU A O 1
ATOM 782 N N . VAL A 1 102 ? 1.287 20.607 0.525 1.00 88.75 102 VAL A N 1
ATOM 783 C CA . VAL A 1 102 ? 2.314 21.657 0.629 1.00 88.75 102 VAL A CA 1
ATOM 784 C C . VAL A 1 102 ? 3.471 21.373 -0.331 1.00 88.75 102 VAL A C 1
ATOM 786 O O . VAL A 1 102 ? 3.819 22.246 -1.122 1.00 88.75 102 VAL A O 1
ATOM 789 N N . VAL A 1 103 ? 4.003 20.146 -0.322 1.00 86.38 103 VAL A N 1
ATOM 790 C CA . VAL A 1 103 ? 5.106 19.729 -1.210 1.00 86.38 103 VAL A CA 1
ATOM 791 C C . VAL A 1 103 ? 4.695 19.789 -2.686 1.00 86.38 103 VAL A C 1
ATOM 793 O O . VAL A 1 103 ? 5.460 20.243 -3.539 1.00 86.38 103 VAL A O 1
ATOM 796 N N . GLN A 1 104 ? 3.465 19.377 -3.000 1.00 86.62 104 GLN A N 1
ATOM 797 C CA . GLN A 1 104 ? 2.932 19.419 -4.359 1.00 86.62 104 GLN A CA 1
ATOM 798 C C . GLN A 1 104 ? 2.826 20.860 -4.873 1.00 86.62 104 GLN A C 1
ATOM 800 O O . GLN A 1 104 ? 3.285 21.141 -5.980 1.00 86.62 104 GLN A O 1
ATOM 805 N N . ARG A 1 105 ? 2.294 21.787 -4.064 1.00 84.56 105 ARG A N 1
ATOM 806 C CA . ARG A 1 105 ? 2.206 23.211 -4.432 1.00 84.56 105 ARG A CA 1
ATOM 807 C C . ARG A 1 105 ? 3.582 23.836 -4.642 1.00 84.56 105 ARG A C 1
ATOM 809 O O . ARG A 1 105 ? 3.764 24.555 -5.616 1.00 84.56 105 ARG A O 1
ATOM 816 N N . SER A 1 106 ? 4.564 23.526 -3.791 1.00 82.56 106 SER A N 1
ATOM 817 C CA . SER A 1 106 ? 5.927 24.041 -3.985 1.00 82.56 106 SER A CA 1
ATOM 818 C C . SER A 1 106 ? 6.573 23.523 -5.271 1.00 82.56 106 SER A C 1
ATOM 820 O O . SER A 1 106 ? 7.267 24.278 -5.938 1.00 82.56 106 SER A O 1
ATOM 822 N N . SER A 1 107 ? 6.297 22.275 -5.666 1.00 77.94 107 SER A N 1
ATOM 823 C CA . SER A 1 107 ? 6.857 21.697 -6.897 1.00 77.94 107 SER A CA 1
ATOM 824 C C . SER A 1 107 ? 6.255 22.260 -8.192 1.00 77.94 107 SER A C 1
ATOM 826 O O . SER A 1 107 ? 6.891 22.194 -9.239 1.00 77.94 107 SER A O 1
ATOM 828 N N . GLN A 1 108 ? 5.042 22.821 -8.138 1.00 73.06 108 GLN A N 1
ATOM 829 C CA . GLN A 1 108 ? 4.380 23.414 -9.306 1.00 73.06 108 GLN A CA 1
ATOM 830 C C . GLN A 1 108 ? 4.903 24.818 -9.642 1.00 73.06 108 GLN A C 1
ATOM 832 O O . GLN A 1 108 ? 4.821 25.229 -10.793 1.00 73.06 108 GLN A O 1
ATOM 837 N N . HIS A 1 109 ? 5.482 25.540 -8.680 1.00 65.44 109 HIS A N 1
ATOM 838 C CA . HIS A 1 109 ? 5.974 26.905 -8.898 1.00 65.44 109 HIS A CA 1
ATOM 839 C C . HIS A 1 109 ? 7.372 26.993 -9.527 1.00 65.44 109 HIS A C 1
ATOM 841 O O . HIS A 1 109 ? 7.835 28.092 -9.819 1.00 65.44 109 HIS A O 1
ATOM 847 N N . GLU A 1 110 ? 8.050 25.869 -9.762 1.00 66.75 110 GLU A N 1
ATOM 848 C CA . GLU A 1 110 ? 9.442 25.868 -10.237 1.00 66.75 110 GLU A CA 1
ATOM 849 C C . GLU A 1 110 ? 9.582 25.684 -11.763 1.00 66.75 110 GLU A C 1
ATOM 851 O O . GLU A 1 110 ? 10.694 25.666 -12.288 1.00 66.75 110 GLU A O 1
ATOM 856 N N . GLY A 1 111 ? 8.474 25.591 -12.510 1.00 58.44 111 GLY A N 1
ATOM 857 C CA . GLY A 1 111 ? 8.507 25.391 -13.961 1.00 58.44 111 GLY A CA 1
ATOM 858 C C . GLY A 1 111 ? 7.398 26.120 -14.712 1.00 58.44 111 GLY A C 1
ATOM 859 O O . GLY A 1 111 ? 6.277 25.640 -14.733 1.00 58.44 111 GLY A O 1
ATOM 860 N N . HIS A 1 112 ? 7.773 27.211 -15.391 1.00 55.19 112 HIS A N 1
ATOM 861 C CA . HIS A 1 112 ? 7.012 27.964 -16.401 1.00 55.19 112 HIS A CA 1
ATOM 862 C C . HIS A 1 112 ? 5.613 28.461 -15.991 1.00 55.19 112 HIS A C 1
ATOM 864 O O . HIS A 1 112 ? 4.670 27.687 -15.890 1.00 55.19 112 HIS A O 1
ATOM 870 N N . GLU A 1 113 ? 5.468 29.787 -15.880 1.00 57.28 113 GLU A N 1
ATOM 871 C CA . GLU A 1 113 ? 4.178 30.493 -15.912 1.00 57.28 113 GLU A CA 1
ATOM 872 C C . GLU A 1 113 ? 3.413 30.102 -17.191 1.00 57.28 113 GLU A C 1
ATOM 874 O O . GLU A 1 113 ? 3.627 30.664 -18.266 1.00 57.28 113 GLU A O 1
ATOM 879 N N . LEU A 1 114 ? 2.568 29.078 -17.104 1.00 56.38 114 LEU A N 1
ATOM 880 C CA . LEU A 1 114 ? 1.579 28.772 -18.123 1.00 56.38 114 LEU A CA 1
ATOM 881 C C . LEU A 1 114 ? 0.283 29.451 -17.692 1.00 56.38 114 LEU A C 1
ATOM 883 O O . LEU A 1 114 ? -0.374 28.993 -16.768 1.00 56.38 114 LEU A O 1
ATOM 887 N N . ASP A 1 115 ? 0.015 30.565 -18.371 1.00 61.28 115 ASP A N 1
ATOM 888 C CA . ASP A 1 115 ? -1.202 31.382 -18.418 1.00 61.28 115 ASP A CA 1
ATOM 889 C C . ASP A 1 115 ? -2.464 30.682 -17.865 1.00 61.28 115 ASP A C 1
ATOM 891 O O . ASP A 1 115 ? -2.979 29.720 -18.447 1.00 61.28 115 ASP A O 1
ATOM 895 N N . ASP A 1 116 ? -2.909 31.173 -16.705 1.00 61.06 116 ASP A N 1
ATOM 896 C CA . ASP A 1 116 ? -3.967 30.637 -15.850 1.00 61.06 116 ASP A CA 1
ATOM 897 C C . ASP A 1 116 ? -5.356 30.787 -16.483 1.00 61.06 116 ASP A C 1
ATOM 899 O O . ASP A 1 116 ? -5.857 31.892 -16.706 1.00 61.06 116 ASP A O 1
ATOM 903 N N . GLY A 1 117 ? -6.030 29.662 -16.716 1.00 52.03 117 GLY A N 1
ATOM 904 C CA . GLY A 1 117 ? -7.380 29.693 -17.260 1.00 52.03 117 GLY A CA 1
ATOM 905 C C . GLY A 1 117 ? -8.152 28.386 -17.166 1.00 52.03 117 GLY A C 1
ATOM 906 O O . GLY A 1 117 ? -8.797 28.040 -18.150 1.00 52.03 117 GLY A O 1
ATOM 907 N N . ASP A 1 118 ? -8.099 27.658 -16.040 1.00 56.94 118 ASP A N 1
ATOM 908 C CA . ASP A 1 118 ? -9.145 26.671 -15.708 1.00 56.94 118 ASP A CA 1
ATOM 909 C C . ASP A 1 118 ? -9.111 26.243 -14.221 1.00 56.94 118 ASP A C 1
ATOM 911 O O . ASP A 1 118 ? -8.385 25.332 -13.821 1.00 56.94 118 ASP A O 1
ATOM 915 N N . ASP A 1 119 ? -9.930 26.884 -13.384 1.00 55.25 119 ASP A N 1
ATOM 916 C CA . ASP A 1 119 ? -10.006 26.685 -11.922 1.00 55.25 119 ASP A CA 1
ATOM 917 C C . ASP A 1 119 ? -10.804 25.421 -11.508 1.00 55.25 119 ASP A C 1
ATOM 919 O O . ASP A 1 119 ? -11.464 25.379 -10.465 1.00 55.25 119 ASP A O 1
ATOM 923 N N . GLY A 1 120 ? -10.808 24.384 -12.349 1.00 55.38 120 GLY A N 1
ATOM 924 C CA . GLY A 1 120 ? -11.813 23.316 -12.317 1.00 55.38 120 GLY A CA 1
ATOM 925 C C . GLY A 1 120 ? -11.527 22.078 -11.458 1.00 55.38 120 GLY A C 1
ATOM 926 O O . GLY A 1 120 ? -12.449 21.302 -11.218 1.00 55.38 120 GLY A O 1
ATOM 927 N N . ASP A 1 121 ? -10.307 21.859 -10.961 1.00 57.28 121 ASP A N 1
ATOM 928 C CA . ASP A 1 121 ? -9.871 20.497 -10.603 1.00 57.28 121 ASP A CA 1
ATOM 929 C C . ASP A 1 121 ? -9.467 20.306 -9.127 1.00 57.28 121 ASP A C 1
ATOM 931 O O . ASP A 1 121 ? -8.347 19.919 -8.778 1.00 57.28 121 ASP A O 1
ATOM 935 N N . THR A 1 122 ? -10.422 20.488 -8.211 1.00 62.44 122 THR A N 1
ATOM 936 C CA . THR A 1 122 ? -10.250 20.054 -6.805 1.00 62.44 122 THR A CA 1
ATOM 937 C C . THR A 1 122 ? -10.122 18.527 -6.662 1.00 62.44 122 THR A C 1
ATOM 939 O O . THR A 1 122 ? -9.499 18.037 -5.713 1.00 62.44 122 THR A O 1
ATOM 942 N N . ASP A 1 123 ? -10.619 17.762 -7.637 1.00 72.31 123 ASP A N 1
ATOM 943 C CA . ASP A 1 123 ? -10.516 16.300 -7.666 1.00 72.31 123 ASP A CA 1
ATOM 944 C C . ASP A 1 123 ? -9.100 15.796 -7.994 1.00 72.31 123 ASP A C 1
ATOM 946 O O . ASP A 1 123 ? -8.690 14.726 -7.520 1.00 72.31 123 ASP A O 1
ATOM 950 N N . THR A 1 124 ? -8.305 16.584 -8.723 1.00 77.75 124 THR A N 1
ATOM 951 C CA . THR A 1 124 ? -6.945 16.205 -9.136 1.00 77.75 124 THR A CA 1
ATOM 952 C C . THR A 1 124 ? -6.014 16.043 -7.933 1.00 77.75 124 THR A C 1
ATOM 954 O O . THR A 1 124 ? -5.280 15.056 -7.845 1.00 77.75 124 THR A O 1
ATOM 957 N N . GLY A 1 125 ? -6.113 16.923 -6.929 1.00 82.12 125 GLY A N 1
ATOM 958 C CA . GLY A 1 125 ? -5.320 16.810 -5.698 1.00 82.12 125 GLY A CA 1
ATOM 959 C C . GLY A 1 125 ? -5.674 15.578 -4.855 1.00 82.12 125 GLY A C 1
ATOM 960 O O . GLY A 1 125 ? -4.801 14.947 -4.256 1.00 82.12 125 GLY A O 1
ATOM 961 N N . ASN A 1 126 ? -6.951 15.184 -4.823 1.00 83.69 126 ASN A N 1
ATOM 962 C CA . ASN A 1 126 ? -7.390 14.013 -4.062 1.00 83.69 126 ASN A CA 1
ATOM 963 C C . ASN A 1 126 ? -6.973 12.696 -4.734 1.00 83.69 126 ASN A C 1
ATOM 965 O O . ASN A 1 126 ? -6.585 11.747 -4.051 1.00 83.69 126 ASN A O 1
ATOM 969 N N . ASN A 1 127 ? -7.023 12.633 -6.066 1.00 86.12 127 ASN A N 1
ATOM 970 C CA . ASN A 1 127 ? -6.553 11.468 -6.815 1.00 86.12 127 ASN A CA 1
ATOM 971 C C . ASN A 1 127 ? -5.026 11.322 -6.732 1.00 86.12 127 ASN A C 1
ATOM 973 O O . ASN A 1 127 ? -4.543 10.218 -6.477 1.00 86.12 127 ASN A O 1
ATOM 977 N N . ALA A 1 128 ? -4.280 12.430 -6.827 1.00 89.38 128 ALA A N 1
ATOM 978 C CA . ALA A 1 128 ? -2.827 12.439 -6.646 1.00 89.38 128 ALA A CA 1
ATOM 979 C C . ALA A 1 128 ? -2.413 11.966 -5.242 1.00 89.38 128 ALA A C 1
ATOM 981 O O . ALA A 1 128 ? -1.488 11.166 -5.105 1.00 89.38 128 ALA A O 1
ATOM 982 N N . TRP A 1 129 ? -3.138 12.395 -4.201 1.00 90.88 129 TRP A N 1
ATOM 983 C CA . TRP A 1 129 ? -2.916 11.918 -2.834 1.00 90.88 129 TRP A CA 1
ATOM 984 C C . TRP A 1 129 ? -3.114 10.403 -2.705 1.00 90.88 129 TRP A C 1
ATOM 986 O O . TRP A 1 129 ? -2.319 9.725 -2.055 1.00 90.88 129 TRP A O 1
ATOM 996 N N . VAL A 1 130 ? -4.162 9.856 -3.327 1.00 89.00 130 VAL A N 1
ATOM 997 C CA . VAL A 1 130 ? -4.419 8.412 -3.286 1.00 89.00 130 VAL A CA 1
ATOM 998 C C . VAL A 1 130 ? -3.321 7.628 -3.980 1.00 89.00 130 VAL A C 1
ATOM 1000 O O . VAL A 1 130 ? -2.823 6.671 -3.391 1.00 89.00 130 VAL A O 1
ATOM 1003 N N . GLU A 1 131 ? -2.903 8.047 -5.176 1.00 90.00 131 GLU A N 1
ATOM 1004 C CA . GLU A 1 131 ? -1.809 7.371 -5.874 1.00 90.00 131 GLU A CA 1
ATOM 1005 C C . GLU A 1 131 ? -0.517 7.419 -5.048 1.00 90.00 131 GLU A C 1
ATOM 1007 O O . GLU A 1 131 ? 0.144 6.395 -4.878 1.00 90.00 131 GLU A O 1
ATOM 1012 N N . PHE A 1 132 ? -0.186 8.580 -4.475 1.00 92.50 132 PHE A N 1
ATOM 1013 C CA . PHE A 1 132 ? 0.983 8.741 -3.615 1.00 92.50 132 PHE A CA 1
ATOM 1014 C C . PHE A 1 132 ? 0.930 7.825 -2.390 1.00 92.50 132 PHE A C 1
ATOM 1016 O O . PHE A 1 132 ? 1.891 7.112 -2.100 1.00 92.50 132 PHE A O 1
ATOM 1023 N N . ARG A 1 133 ? -0.198 7.806 -1.676 1.00 90.38 133 ARG A N 1
ATOM 1024 C CA . ARG A 1 133 ? -0.379 6.976 -0.482 1.00 90.38 133 ARG A CA 1
ATOM 1025 C C . ARG A 1 133 ? -0.271 5.491 -0.810 1.00 90.38 133 ARG A C 1
ATOM 1027 O O . ARG A 1 133 ? 0.366 4.745 -0.066 1.00 90.38 133 ARG A O 1
ATOM 1034 N N . ASP A 1 134 ? -0.903 5.058 -1.894 1.00 89.50 134 ASP A N 1
ATOM 1035 C CA . ASP A 1 134 ? -0.900 3.656 -2.296 1.00 89.50 134 ASP A CA 1
ATOM 1036 C C . ASP A 1 134 ? 0.508 3.235 -2.758 1.00 89.50 134 ASP A C 1
ATOM 1038 O O . ASP A 1 134 ? 0.986 2.175 -2.353 1.00 89.50 134 ASP A O 1
ATOM 1042 N N . ALA A 1 135 ? 1.233 4.105 -3.472 1.00 90.25 135 ALA A N 1
ATOM 1043 C CA . ALA A 1 135 ? 2.643 3.898 -3.812 1.00 90.25 135 ALA A CA 1
ATOM 1044 C C . ALA A 1 135 ? 3.552 3.869 -2.569 1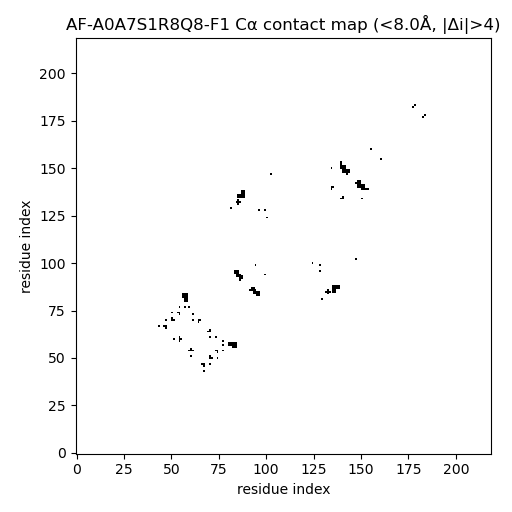.00 90.25 135 ALA A C 1
ATOM 1046 O O . ALA A 1 135 ? 4.467 3.049 -2.488 1.00 90.25 135 ALA A O 1
ATOM 1047 N N . MET A 1 136 ? 3.287 4.713 -1.565 1.00 91.50 136 MET A N 1
ATOM 1048 C CA . MET A 1 136 ? 4.037 4.710 -0.307 1.00 91.50 136 MET A CA 1
ATOM 1049 C C . MET A 1 136 ? 3.864 3.387 0.431 1.00 91.50 136 MET A C 1
ATOM 1051 O O . MET A 1 136 ? 4.857 2.787 0.827 1.00 91.50 136 MET A O 1
ATOM 1055 N N . ARG A 1 137 ? 2.623 2.901 0.565 1.00 87.31 137 ARG A N 1
ATOM 1056 C CA . ARG A 1 137 ? 2.307 1.617 1.214 1.00 87.31 137 ARG A CA 1
ATOM 1057 C C . ARG A 1 137 ? 2.842 0.413 0.450 1.00 87.31 137 ARG A C 1
ATOM 1059 O O . ARG A 1 137 ? 3.168 -0.592 1.070 1.00 87.31 137 ARG A O 1
ATOM 1066 N N . ALA A 1 138 ? 2.937 0.510 -0.872 1.00 87.75 138 ALA A N 1
ATOM 1067 C CA . ALA A 1 138 ? 3.570 -0.512 -1.696 1.00 87.75 138 ALA A CA 1
ATOM 1068 C C . ALA A 1 138 ? 5.102 -0.557 -1.522 1.00 87.75 138 ALA A C 1
ATOM 1070 O O . ALA A 1 138 ? 5.731 -1.527 -1.937 1.00 87.75 138 ALA A O 1
ATOM 1071 N N . GLY A 1 139 ? 5.712 0.467 -0.908 1.00 88.88 139 GLY A N 1
ATOM 1072 C CA . GLY A 1 139 ? 7.169 0.623 -0.877 1.00 88.88 139 GLY A CA 1
ATOM 1073 C C . GLY A 1 139 ? 7.748 1.043 -2.233 1.00 88.88 139 GLY A C 1
ATOM 1074 O O . GLY A 1 139 ? 8.945 0.888 -2.481 1.00 88.88 139 GLY A O 1
ATOM 1075 N N . ASP A 1 140 ? 6.901 1.576 -3.116 1.00 90.50 140 ASP A N 1
ATOM 1076 C CA . ASP A 1 140 ? 7.276 2.038 -4.449 1.00 90.50 140 ASP A CA 1
ATOM 1077 C C . ASP A 1 140 ? 7.824 3.465 -4.434 1.00 90.50 140 ASP A C 1
ATOM 1079 O O . ASP A 1 140 ? 8.219 3.963 -5.479 1.00 90.50 140 ASP A O 1
ATOM 1083 N N . LEU A 1 141 ? 7.858 4.154 -3.294 1.00 90.44 141 LEU A N 1
ATOM 1084 C CA . LEU A 1 141 ? 8.461 5.480 -3.169 1.00 90.44 141 LEU A CA 1
ATOM 1085 C C . LEU A 1 141 ? 9.814 5.378 -2.465 1.00 90.44 141 LEU A C 1
ATOM 1087 O O . LEU A 1 141 ? 9.940 4.730 -1.430 1.00 90.44 141 LEU A O 1
ATOM 1091 N N . VAL A 1 142 ? 10.821 6.037 -3.035 1.00 88.62 142 VAL A N 1
ATOM 1092 C CA . VAL A 1 142 ? 12.150 6.203 -2.439 1.00 88.62 142 VAL A CA 1
ATOM 1093 C C . VAL A 1 142 ? 12.368 7.692 -2.204 1.00 88.62 142 VAL A C 1
ATOM 1095 O O . VAL A 1 142 ? 12.082 8.511 -3.079 1.00 88.62 142 VAL A O 1
ATOM 1098 N N . GLU A 1 143 ? 12.846 8.031 -1.011 1.00 87.75 143 GLU A N 1
ATOM 1099 C CA . GLU A 1 143 ? 13.237 9.394 -0.661 1.00 87.75 143 GLU A CA 1
ATOM 1100 C C . GLU A 1 143 ? 14.453 9.805 -1.499 1.00 87.75 143 GLU A C 1
ATOM 1102 O O . GLU A 1 143 ? 15.432 9.062 -1.597 1.00 87.75 143 GLU A O 1
ATOM 1107 N N . ASP A 1 144 ? 14.382 10.962 -2.151 1.00 85.94 144 ASP A N 1
ATOM 1108 C CA . ASP A 1 144 ? 15.427 11.419 -3.072 1.00 85.94 144 ASP A CA 1
ATOM 1109 C C . ASP A 1 144 ? 16.565 12.196 -2.392 1.00 85.94 144 ASP A C 1
ATOM 1111 O O . ASP A 1 144 ? 17.489 12.657 -3.062 1.00 85.94 144 ASP A O 1
ATOM 1115 N N . GLY A 1 145 ? 16.519 12.314 -1.061 1.00 84.06 145 GLY A N 1
ATOM 1116 C CA . GLY A 1 145 ? 17.502 13.033 -0.252 1.00 84.06 145 GLY A CA 1
ATOM 1117 C C . GLY A 1 145 ? 17.344 14.557 -0.265 1.00 84.06 145 GLY A C 1
ATOM 1118 O O . GLY A 1 145 ? 18.058 15.234 0.467 1.00 84.06 145 GLY A O 1
ATOM 1119 N N . GLN A 1 146 ? 16.406 15.104 -1.045 1.00 84.31 146 GLN A N 1
ATOM 1120 C CA . GLN A 1 146 ? 16.076 16.536 -1.077 1.00 84.31 146 GLN A CA 1
ATOM 1121 C C . GLN A 1 146 ? 14.743 16.837 -0.372 1.00 84.31 146 GLN A C 1
ATOM 1123 O O . GLN A 1 146 ? 14.179 17.916 -0.532 1.00 84.31 146 GLN A O 1
ATOM 1128 N N . GLY A 1 147 ? 14.226 15.880 0.405 1.00 78.06 147 GLY A N 1
ATOM 1129 C CA . GLY A 1 147 ? 12.893 15.953 1.009 1.00 78.06 147 GLY A CA 1
ATOM 1130 C C . GLY A 1 147 ? 11.757 15.638 0.029 1.00 78.06 147 GLY A C 1
ATOM 1131 O O . GLY A 1 147 ? 10.587 15.776 0.387 1.00 78.06 147 GLY A O 1
ATOM 1132 N N . GLY A 1 148 ? 12.083 15.207 -1.194 1.00 84.56 148 GLY A N 1
ATOM 1133 C CA . GLY A 1 148 ? 11.139 14.714 -2.182 1.00 84.56 148 GLY A CA 1
ATOM 1134 C C . GLY A 1 148 ? 11.001 13.192 -2.145 1.00 84.56 148 GLY A C 1
ATOM 1135 O O . GLY A 1 148 ? 11.852 12.451 -1.646 1.00 84.56 148 GLY A O 1
ATOM 1136 N N . TYR A 1 149 ? 9.906 12.706 -2.724 1.00 86.69 149 TYR A N 1
ATOM 1137 C CA . TYR A 1 149 ? 9.683 11.282 -2.943 1.00 86.69 149 TYR A CA 1
ATOM 1138 C C . TYR A 1 149 ? 9.618 11.026 -4.434 1.00 86.69 149 TYR A C 1
ATOM 1140 O O . TYR A 1 149 ? 8.804 11.616 -5.146 1.00 86.69 149 TYR A O 1
ATOM 1148 N N . ARG A 1 150 ? 10.445 10.104 -4.914 1.00 88.19 150 ARG A N 1
ATOM 1149 C CA . ARG A 1 150 ? 10.378 9.644 -6.297 1.00 88.19 150 ARG A CA 1
ATOM 1150 C C . ARG A 1 150 ? 9.791 8.253 -6.309 1.00 88.19 150 ARG A C 1
ATOM 1152 O O . ARG A 1 150 ? 10.172 7.400 -5.507 1.00 88.19 150 ARG A O 1
ATOM 1159 N N . LYS A 1 151 ? 8.883 8.003 -7.256 1.00 87.00 151 LYS A N 1
ATOM 1160 C CA . LYS A 1 151 ? 8.483 6.637 -7.592 1.00 87.00 151 LYS A CA 1
ATOM 1161 C C . LYS A 1 151 ? 9.771 5.907 -7.921 1.00 87.00 151 LYS A C 1
ATOM 1163 O O . LYS A 1 151 ? 10.477 6.298 -8.853 1.00 87.00 151 LYS A O 1
ATOM 1168 N N . ARG A 1 152 ? 10.102 4.898 -7.117 1.00 80.69 152 ARG A N 1
ATOM 1169 C CA . ARG A 1 152 ? 11.069 3.868 -7.441 1.00 80.69 152 ARG A CA 1
ATOM 1170 C C . ARG A 1 152 ? 10.661 3.444 -8.830 1.00 80.69 152 ARG A C 1
ATOM 1172 O O . ARG A 1 152 ? 9.657 2.758 -9.014 1.00 80.69 152 ARG A O 1
ATOM 1179 N N . GLN A 1 153 ? 11.391 3.925 -9.834 1.00 76.00 153 GLN A N 1
ATOM 1180 C CA . GLN A 1 153 ? 11.296 3.308 -11.137 1.00 76.00 153 GLN A CA 1
ATOM 1181 C C . GLN A 1 153 ? 11.493 1.842 -10.816 1.00 76.00 153 GLN A C 1
ATOM 1183 O O . GLN A 1 153 ? 12.460 1.519 -10.118 1.00 76.00 153 GLN A O 1
ATOM 1188 N N . ALA A 1 154 ? 10.516 1.004 -11.171 1.00 64.12 154 ALA A N 1
ATOM 1189 C CA . ALA A 1 154 ? 10.611 -0.436 -11.036 1.00 64.12 154 ALA A CA 1
ATOM 1190 C C . ALA A 1 154 ? 11.800 -0.831 -11.906 1.00 64.12 154 ALA A C 1
ATOM 1192 O O . ALA A 1 154 ? 11.664 -1.128 -13.091 1.00 64.12 154 ALA A O 1
ATOM 1193 N N . GLY A 1 155 ? 12.991 -0.634 -11.353 1.00 57.81 155 GLY A N 1
ATOM 1194 C CA . GLY A 1 155 ? 14.211 -0.450 -12.098 1.00 57.81 155 GLY A CA 1
ATOM 1195 C C . GLY A 1 155 ? 14.598 -1.846 -12.427 1.00 57.81 155 GLY A C 1
ATOM 1196 O O . GLY A 1 155 ? 15.235 -2.453 -11.579 1.00 57.81 155 GLY A O 1
ATOM 1197 N N . MET A 1 156 ? 14.043 -2.344 -13.546 1.00 53.44 156 MET A N 1
ATOM 1198 C CA . MET A 1 156 ? 13.992 -3.738 -13.979 1.00 53.44 156 MET A CA 1
ATOM 1199 C C . MET A 1 156 ? 14.722 -4.610 -12.976 1.00 53.44 156 MET A C 1
ATOM 1201 O O . MET A 1 156 ? 15.914 -4.878 -13.160 1.00 53.44 156 MET A O 1
ATOM 1205 N N . THR A 1 157 ? 14.047 -4.910 -11.858 1.00 58.34 157 THR A N 1
ATOM 1206 C CA . THR A 1 157 ? 14.704 -5.521 -10.703 1.00 58.34 157 THR A CA 1
ATOM 1207 C C . THR A 1 157 ? 15.468 -6.721 -11.230 1.00 58.34 157 THR A C 1
ATOM 1209 O O . THR A 1 157 ? 14.963 -7.424 -12.114 1.00 58.34 157 THR A O 1
ATOM 1212 N N . GLY A 1 158 ? 16.724 -6.880 -10.796 1.00 58.34 158 GLY A N 1
ATOM 1213 C CA . GLY A 1 158 ? 17.719 -7.756 -11.427 1.00 58.34 158 GLY A CA 1
ATOM 1214 C C . GLY A 1 158 ? 17.187 -9.137 -11.816 1.00 58.34 158 GLY A C 1
ATOM 1215 O O . GLY A 1 158 ? 17.655 -9.711 -12.793 1.00 58.34 158 GLY A O 1
ATOM 1216 N N . TRP A 1 159 ? 16.135 -9.620 -11.150 1.00 65.75 159 TRP A N 1
ATOM 1217 C CA . TRP A 1 159 ? 15.298 -10.738 -11.571 1.00 65.75 159 TRP A CA 1
ATOM 1218 C C . TRP A 1 159 ? 14.975 -10.799 -13.068 1.00 65.75 159 TRP A C 1
ATOM 1220 O O . TRP A 1 159 ? 15.173 -11.850 -13.651 1.00 65.75 159 TRP A O 1
ATOM 1230 N N . ARG A 1 160 ? 14.541 -9.729 -13.753 1.00 67.06 160 ARG A N 1
ATOM 1231 C CA . ARG A 1 160 ? 14.281 -9.808 -15.214 1.00 67.06 160 ARG A CA 1
ATOM 1232 C C . ARG A 1 160 ? 15.559 -9.996 -16.031 1.00 67.06 160 ARG A C 1
ATOM 1234 O O . ARG A 1 160 ? 15.523 -10.626 -17.089 1.00 67.06 160 ARG A O 1
ATOM 1241 N N . ARG A 1 161 ? 16.685 -9.466 -15.547 1.00 72.50 161 ARG A N 1
ATOM 1242 C CA . ARG A 1 161 ? 18.005 -9.668 -16.154 1.00 72.50 161 ARG A CA 1
ATOM 1243 C C . ARG A 1 161 ? 18.463 -11.113 -15.931 1.00 72.50 161 ARG A C 1
ATOM 1245 O O . ARG A 1 161 ? 18.852 -11.769 -16.888 1.00 72.50 161 ARG A O 1
ATOM 1252 N N . HIS A 1 162 ? 18.313 -11.636 -14.716 1.00 79.12 162 HIS A N 1
ATOM 1253 C CA . HIS A 1 162 ? 18.656 -13.013 -14.354 1.00 79.12 162 HIS A CA 1
ATOM 1254 C C . HIS A 1 162 ? 17.686 -14.054 -14.919 1.00 79.12 162 HIS A C 1
ATOM 1256 O O . HIS A 1 162 ? 18.125 -15.138 -15.265 1.00 79.12 162 HIS A O 1
ATOM 1262 N N . ALA A 1 163 ? 16.406 -13.735 -15.107 1.00 84.19 163 ALA A N 1
ATOM 1263 C CA . ALA A 1 163 ? 15.403 -14.642 -15.661 1.00 84.19 163 ALA A CA 1
ATOM 1264 C C . ALA A 1 163 ? 15.729 -15.016 -17.109 1.00 84.19 163 ALA A C 1
ATOM 1266 O O . ALA A 1 163 ? 15.545 -16.165 -17.500 1.00 84.19 163 ALA A O 1
ATOM 1267 N N . LYS A 1 164 ? 16.276 -14.074 -17.890 1.00 84.56 164 LYS A N 1
ATOM 1268 C CA . LYS A 1 164 ? 16.784 -14.372 -19.235 1.00 84.56 164 LYS A CA 1
ATOM 1269 C C . LYS A 1 164 ? 17.945 -15.364 -19.180 1.00 84.56 164 LYS A C 1
ATOM 1271 O O . LYS A 1 164 ? 17.912 -16.343 -19.913 1.00 84.56 164 LYS A O 1
ATOM 1276 N N . TRP A 1 165 ? 18.916 -15.136 -18.290 1.00 88.56 165 TRP A N 1
ATOM 1277 C CA . TRP A 1 165 ? 20.069 -16.026 -18.100 1.00 88.56 165 TRP A CA 1
ATOM 1278 C C . TRP A 1 165 ? 19.681 -17.404 -17.551 1.00 88.56 165 TRP A C 1
ATOM 1280 O O . TRP A 1 165 ? 20.210 -18.418 -17.991 1.00 88.56 165 TRP A O 1
ATOM 1290 N N . ALA A 1 166 ? 18.725 -17.458 -16.625 1.00 88.62 166 ALA A N 1
ATOM 1291 C CA . ALA A 1 166 ? 18.188 -18.699 -16.087 1.00 88.62 166 ALA A CA 1
ATOM 1292 C C . ALA A 1 166 ? 17.456 -19.495 -17.175 1.00 88.62 166 ALA A C 1
ATOM 1294 O O . ALA A 1 166 ? 17.674 -20.696 -17.306 1.00 88.62 166 ALA A O 1
ATOM 1295 N N . LEU A 1 167 ? 16.647 -18.828 -18.007 1.00 92.81 167 LEU A N 1
ATOM 1296 C CA . LEU A 1 167 ? 15.956 -19.471 -19.122 1.00 92.81 167 LEU A CA 1
ATOM 1297 C C . LEU A 1 167 ? 16.944 -20.028 -20.156 1.00 92.81 167 LEU A C 1
ATOM 1299 O O . LEU A 1 167 ? 16.790 -21.171 -20.582 1.00 92.81 167 LEU A O 1
ATOM 1303 N N . THR A 1 168 ? 17.974 -19.267 -20.542 1.00 92.88 168 THR A N 1
ATOM 1304 C CA . THR A 1 168 ? 19.002 -19.766 -21.471 1.00 92.88 168 THR A CA 1
ATOM 1305 C C . THR A 1 168 ? 19.798 -20.926 -20.884 1.00 92.88 168 THR A C 1
ATOM 1307 O O . THR A 1 168 ? 20.066 -21.888 -21.602 1.00 92.88 168 THR A O 1
ATOM 1310 N N . LEU A 1 169 ? 20.121 -20.890 -19.590 1.00 93.75 169 LEU A N 1
ATOM 1311 C CA . LEU A 1 169 ? 20.810 -21.984 -18.907 1.00 93.75 169 LEU A CA 1
ATOM 1312 C C . LEU A 1 169 ? 19.954 -23.260 -18.866 1.00 93.75 169 LEU A C 1
ATOM 1314 O O . LEU A 1 169 ? 20.447 -24.330 -19.215 1.00 93.75 169 LEU A O 1
ATOM 1318 N N . VAL A 1 170 ? 18.662 -23.154 -18.535 1.00 91.44 170 VAL A N 1
ATOM 1319 C CA . VAL A 1 170 ? 17.725 -24.294 -18.542 1.00 91.44 170 VAL A CA 1
ATOM 1320 C C . VAL A 1 170 ? 17.594 -24.892 -19.943 1.00 91.44 170 VAL A C 1
ATOM 1322 O O . VAL A 1 170 ? 17.713 -26.106 -20.106 1.00 91.44 170 VAL A O 1
ATOM 1325 N N . LEU A 1 171 ? 17.418 -24.059 -20.974 1.00 93.12 171 LEU A N 1
ATOM 1326 C CA . LEU A 1 171 ? 17.352 -24.530 -22.361 1.00 93.12 171 LEU A CA 1
ATOM 1327 C C . LEU A 1 171 ? 18.661 -25.204 -22.801 1.00 93.12 171 LEU A C 1
ATOM 1329 O O . LEU A 1 171 ? 18.618 -26.228 -23.485 1.00 93.12 171 LEU A O 1
ATOM 1333 N N . GLY A 1 172 ? 19.811 -24.677 -22.370 1.00 94.38 172 GLY A N 1
ATOM 1334 C CA . GLY A 1 172 ? 21.124 -25.279 -22.601 1.00 94.38 172 GLY A CA 1
ATOM 1335 C C . GLY A 1 172 ? 21.258 -26.664 -21.965 1.00 94.38 172 GLY A C 1
ATOM 1336 O O . GLY A 1 172 ? 21.674 -27.609 -22.638 1.00 94.38 172 GLY A O 1
ATOM 1337 N N . ILE A 1 173 ? 20.830 -26.818 -20.708 1.00 92.31 173 ILE A N 1
ATOM 1338 C CA . ILE A 1 173 ? 20.811 -28.113 -20.009 1.00 92.31 173 ILE A CA 1
ATOM 1339 C C . ILE A 1 173 ? 19.885 -29.101 -20.727 1.00 92.31 173 ILE A C 1
ATOM 1341 O O . ILE A 1 173 ? 20.275 -30.245 -20.961 1.00 92.31 173 ILE A O 1
ATOM 1345 N N . CYS A 1 174 ? 18.688 -28.676 -21.142 1.00 88.81 174 CYS A N 1
ATOM 1346 C CA . CYS A 1 174 ? 17.770 -29.533 -21.895 1.00 88.81 174 CYS A CA 1
ATOM 1347 C C . CYS A 1 174 ? 18.362 -29.984 -23.240 1.00 88.81 174 CYS A C 1
ATOM 1349 O O . CYS A 1 174 ? 18.208 -31.146 -23.624 1.00 88.81 174 CYS A O 1
ATOM 1351 N N . ALA A 1 175 ? 19.049 -29.092 -23.959 1.00 86.81 175 ALA A N 1
ATOM 1352 C CA . ALA A 1 175 ? 19.715 -29.428 -25.215 1.00 86.81 175 ALA A CA 1
ATOM 1353 C C . ALA A 1 175 ? 20.869 -30.427 -25.007 1.00 86.81 175 ALA A C 1
ATOM 1355 O O . ALA A 1 175 ? 21.004 -31.377 -25.782 1.00 86.81 175 ALA A O 1
ATOM 1356 N N . LEU A 1 176 ? 21.659 -30.256 -23.942 1.00 91.56 176 LEU A N 1
ATOM 1357 C CA . LEU A 1 176 ? 22.737 -31.176 -23.574 1.00 91.56 176 LEU A CA 1
ATOM 1358 C C . LEU A 1 176 ? 22.191 -32.556 -23.177 1.00 91.56 176 LEU A C 1
ATOM 1360 O O . LEU A 1 176 ? 22.674 -33.569 -23.678 1.00 91.56 176 LEU A O 1
ATOM 1364 N N . ALA A 1 177 ? 21.145 -32.602 -22.348 1.00 89.62 177 ALA A N 1
ATOM 1365 C CA . ALA A 1 177 ? 20.498 -33.846 -21.939 1.00 89.62 177 ALA A CA 1
ATOM 1366 C C . ALA A 1 177 ? 19.947 -34.629 -23.142 1.00 89.62 177 ALA A C 1
ATOM 1368 O O . ALA A 1 177 ? 20.140 -35.838 -23.226 1.00 89.62 177 ALA A O 1
ATOM 1369 N N . ARG A 1 178 ? 19.334 -33.946 -24.123 1.00 86.06 178 ARG A N 1
ATOM 1370 C CA . ARG A 1 178 ? 18.880 -34.585 -25.374 1.00 86.06 178 ARG A CA 1
ATOM 1371 C C . ARG A 1 178 ? 20.027 -35.211 -26.167 1.00 86.06 178 ARG A C 1
ATOM 1373 O O . ARG A 1 178 ? 19.857 -36.313 -26.681 1.00 86.06 178 ARG A O 1
ATOM 1380 N N . ARG A 1 179 ? 21.186 -34.540 -26.241 1.00 87.31 179 ARG A N 1
ATOM 1381 C CA . ARG A 1 179 ? 22.386 -35.088 -26.899 1.00 87.31 179 ARG A CA 1
ATOM 1382 C C . ARG A 1 179 ? 22.928 -36.318 -26.173 1.00 87.31 179 ARG A C 1
ATOM 1384 O O . ARG A 1 179 ? 23.235 -37.304 -26.831 1.00 87.31 179 ARG A O 1
ATOM 1391 N N . LEU A 1 180 ? 23.014 -36.275 -24.843 1.00 88.44 180 LEU A N 1
ATOM 1392 C CA . LEU A 1 180 ? 23.524 -37.393 -24.039 1.00 88.44 180 LEU A CA 1
ATOM 1393 C C . LEU A 1 180 ? 22.601 -38.618 -24.074 1.00 88.44 180 LEU A C 1
ATOM 1395 O O . LEU A 1 180 ? 23.082 -39.745 -24.061 1.00 88.44 180 LEU A O 1
ATOM 1399 N N . LEU A 1 181 ? 21.287 -38.407 -24.166 1.00 92.38 181 LEU A N 1
ATOM 1400 C CA . LEU A 1 181 ? 20.294 -39.480 -24.270 1.00 92.38 181 LEU A CA 1
ATOM 1401 C C . LEU A 1 181 ? 20.164 -40.065 -25.687 1.00 92.38 181 LEU A C 1
ATOM 1403 O O . LEU A 1 181 ? 19.323 -40.933 -25.904 1.00 92.38 181 LEU A O 1
ATOM 1407 N N . GLY A 1 182 ? 20.949 -39.590 -26.662 1.00 87.75 182 GLY A N 1
ATOM 1408 C CA . GLY A 1 182 ? 20.895 -40.092 -28.038 1.00 87.75 182 GLY A CA 1
ATOM 1409 C C . GLY A 1 182 ? 19.553 -39.845 -28.733 1.00 87.75 182 GLY A C 1
ATOM 1410 O O . GLY A 1 182 ? 19.227 -40.533 -29.699 1.00 87.75 182 GLY A O 1
ATOM 1411 N N . VAL A 1 183 ? 18.760 -38.876 -28.260 1.00 84.62 183 VAL A N 1
ATOM 1412 C CA . VAL A 1 183 ? 17.499 -38.508 -28.909 1.00 84.62 183 VAL A CA 1
ATOM 1413 C C . VAL A 1 183 ? 17.858 -37.801 -30.209 1.00 84.62 183 VAL A C 1
ATOM 1415 O O . VAL A 1 183 ? 18.223 -36.623 -30.206 1.00 84.62 183 VAL A O 1
ATOM 1418 N N . ALA A 1 184 ? 17.802 -38.542 -31.317 1.00 77.12 184 ALA A N 1
ATOM 1419 C CA . ALA A 1 184 ? 18.034 -37.993 -32.641 1.00 77.12 184 ALA A CA 1
ATOM 1420 C C . ALA A 1 184 ? 17.113 -36.776 -32.846 1.00 77.12 184 ALA A C 1
ATOM 1422 O O . ALA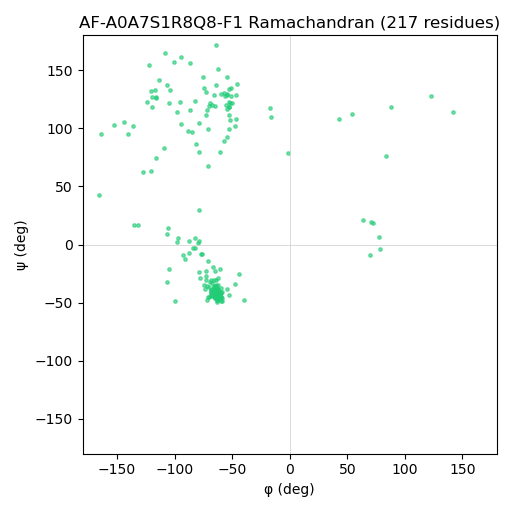 A 1 184 ? 15.927 -36.843 -32.498 1.00 77.12 184 ALA A O 1
ATOM 1423 N N . PRO A 1 185 ? 17.636 -35.646 -33.362 1.00 75.94 185 PRO A N 1
ATOM 1424 C CA . PRO A 1 185 ? 16.790 -34.510 -33.688 1.00 75.94 185 PRO A CA 1
ATOM 1425 C C . PRO A 1 185 ? 15.682 -34.985 -34.633 1.00 75.94 185 PRO A C 1
ATOM 1427 O O . PRO A 1 185 ? 15.942 -35.863 -35.464 1.00 75.94 185 PRO A O 1
ATOM 1430 N N . PRO A 1 186 ? 14.455 -34.444 -34.512 1.00 77.62 186 PRO A N 1
ATOM 1431 C CA . PRO A 1 186 ? 13.396 -34.779 -35.445 1.00 77.62 186 PRO A CA 1
ATOM 1432 C C . PRO A 1 186 ? 13.941 -34.538 -36.849 1.00 77.62 186 PRO A C 1
ATOM 1434 O O . PRO A 1 186 ? 14.376 -33.429 -37.168 1.00 77.62 186 PRO A O 1
ATOM 1437 N N . SER A 1 187 ? 13.994 -35.613 -37.640 1.00 82.50 187 SER A N 1
ATOM 1438 C CA . SER A 1 187 ? 14.346 -35.543 -39.052 1.00 82.50 187 SER A CA 1
ATOM 1439 C C . SER A 1 187 ? 13.545 -34.388 -39.657 1.00 82.50 187 SER A C 1
ATOM 1441 O O . SER A 1 187 ? 12.339 -34.315 -39.388 1.00 82.50 187 SER A O 1
ATOM 1443 N N . PRO A 1 188 ? 14.190 -33.448 -40.377 1.00 80.75 188 PRO A N 1
ATOM 1444 C CA . PRO A 1 188 ? 13.470 -32.375 -41.038 1.00 80.75 188 PRO A CA 1
ATOM 1445 C C . PRO A 1 188 ? 12.390 -33.036 -41.882 1.00 80.75 188 PRO A C 1
ATOM 1447 O O . PRO A 1 188 ? 12.705 -33.769 -42.821 1.00 80.75 188 PRO A O 1
ATOM 1450 N N . GLN A 1 189 ? 11.125 -32.851 -41.487 1.00 78.25 189 GLN A N 1
ATOM 1451 C CA . GLN A 1 189 ? 10.026 -33.407 -42.255 1.00 78.25 189 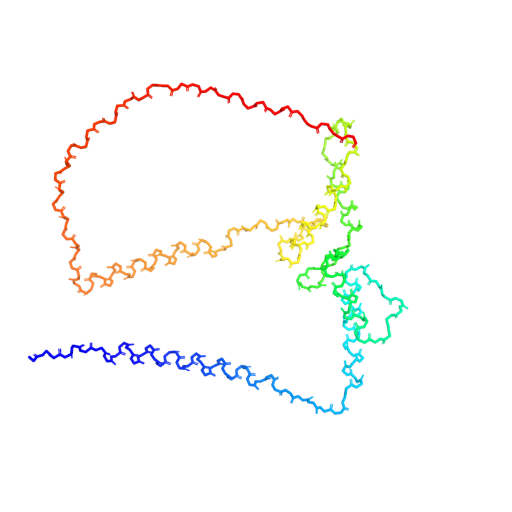GLN A CA 1
ATOM 1452 C C . GLN A 1 189 ? 10.201 -32.892 -43.681 1.00 78.25 189 GLN A C 1
ATOM 1454 O O . GLN A 1 189 ? 10.403 -31.681 -43.845 1.00 78.25 189 GLN A O 1
ATOM 1459 N N . PRO A 1 190 ? 10.184 -33.779 -44.692 1.00 75.94 190 PRO A N 1
ATOM 1460 C CA . PRO A 1 190 ? 10.254 -33.348 -46.074 1.00 75.94 190 PRO A CA 1
ATOM 1461 C C . PRO A 1 190 ? 9.156 -32.311 -46.245 1.00 75.94 190 PRO A C 1
ATOM 1463 O O . PRO A 1 190 ? 7.989 -32.594 -45.968 1.00 75.94 190 PRO A O 1
ATOM 1466 N N . SER A 1 191 ? 9.566 -31.087 -46.580 1.00 70.88 191 SER A N 1
ATOM 1467 C CA . SER A 1 191 ? 8.677 -29.954 -46.772 1.00 70.88 191 SER A CA 1
ATOM 1468 C C . SER A 1 191 ? 7.526 -30.425 -47.640 1.00 70.88 191 SER A C 1
ATOM 1470 O O . SER A 1 191 ? 7.735 -30.702 -48.825 1.00 70.88 191 SER A O 1
ATOM 1472 N N . GLN A 1 192 ? 6.340 -30.577 -47.044 1.00 65.56 192 GLN A N 1
ATOM 1473 C CA . GLN A 1 192 ? 5.163 -30.873 -47.833 1.00 65.56 192 GLN A CA 1
ATOM 1474 C C . GLN A 1 192 ? 5.077 -29.777 -48.894 1.00 65.56 192 GLN A C 1
ATOM 1476 O O . GLN A 1 192 ? 5.243 -28.596 -48.554 1.00 65.56 192 GLN A O 1
ATOM 1481 N N . PRO A 1 193 ? 4.920 -30.151 -50.175 1.00 62.75 193 PRO A N 1
ATOM 1482 C CA . PRO A 1 193 ? 4.821 -29.181 -51.245 1.00 62.75 193 PRO A CA 1
ATOM 1483 C C . PRO A 1 193 ? 3.723 -28.206 -50.850 1.00 62.75 193 PRO A C 1
ATOM 1485 O O . PRO A 1 193 ? 2.606 -28.617 -50.535 1.00 62.75 193 PRO A O 1
ATOM 1488 N N . LYS A 1 194 ? 4.086 -26.922 -50.785 1.00 58.44 194 LYS A N 1
ATOM 1489 C CA . LYS A 1 194 ? 3.154 -25.829 -50.537 1.00 58.44 194 LYS A CA 1
ATOM 1490 C C . LYS A 1 194 ? 2.034 -25.967 -51.560 1.00 58.44 194 LYS A C 1
ATOM 1492 O O . LYS A 1 194 ? 2.204 -25.579 -52.713 1.00 58.44 194 LYS A O 1
ATOM 1497 N N . GLY A 1 195 ? 0.915 -26.547 -51.134 1.00 59.62 195 GLY A N 1
ATOM 1498 C CA . GLY A 1 195 ? -0.335 -26.464 -51.861 1.00 59.62 195 GLY A CA 1
ATOM 1499 C C . GLY A 1 195 ? -0.576 -24.988 -52.121 1.00 59.62 195 GLY A C 1
ATOM 1500 O O . GLY A 1 195 ? -0.545 -24.174 -51.197 1.00 59.62 195 GLY A O 1
ATOM 1501 N N . SER A 1 196 ? -0.699 -24.648 -53.396 1.00 58.34 196 SER A N 1
ATOM 1502 C CA . SER A 1 196 ? -0.976 -23.316 -53.903 1.00 58.34 196 SER A CA 1
ATOM 1503 C C . SER A 1 196 ? -2.278 -22.798 -53.295 1.00 58.34 196 SER A C 1
ATOM 1505 O O . SER A 1 196 ? -3.361 -23.008 -53.839 1.00 58.34 196 SER A O 1
ATOM 1507 N N . VAL A 1 197 ? -2.186 -22.135 -52.144 1.00 58.31 197 VAL A N 1
ATOM 1508 C CA . VAL A 1 197 ? -3.283 -21.329 -51.622 1.00 58.31 197 VAL A CA 1
ATOM 1509 C C . VAL A 1 197 ? -3.344 -20.094 -52.505 1.00 58.31 197 VAL A C 1
ATOM 1511 O O . VAL A 1 197 ? -2.409 -19.295 -52.561 1.00 58.31 197 VAL A O 1
ATOM 1514 N N . ALA A 1 198 ? -4.431 -20.031 -53.266 1.00 59.72 198 ALA A N 1
ATOM 1515 C CA . ALA A 1 198 ? -4.765 -18.964 -54.185 1.00 59.72 198 ALA A CA 1
ATOM 1516 C C . ALA A 1 198 ? -4.557 -17.585 -53.546 1.00 59.72 198 ALA A C 1
ATOM 1518 O O . ALA A 1 198 ? -4.899 -17.350 -52.385 1.00 59.72 198 ALA A O 1
ATOM 1519 N N . ALA A 1 199 ? -3.995 -16.679 -54.344 1.00 59.12 199 ALA A N 1
ATOM 1520 C CA . ALA A 1 199 ? -3.756 -15.296 -53.980 1.00 59.12 199 ALA A CA 1
ATOM 1521 C C . ALA A 1 199 ? -5.037 -14.641 -53.422 1.00 59.12 199 ALA A C 1
ATOM 1523 O O . ALA A 1 199 ? -6.073 -14.672 -54.097 1.00 59.12 199 ALA A O 1
ATOM 1524 N N . PRO A 1 200 ? -4.996 -14.008 -52.234 1.00 59.78 200 PRO A N 1
ATOM 1525 C CA . PRO A 1 200 ? -6.089 -13.160 -51.800 1.00 59.78 200 PRO A CA 1
ATOM 1526 C C . PRO A 1 200 ? -6.163 -11.965 -52.752 1.00 59.78 200 PRO A C 1
ATOM 1528 O O . PRO A 1 200 ? -5.208 -11.200 -52.911 1.00 59.78 200 PRO A O 1
ATOM 1531 N N . ARG A 1 201 ? -7.305 -11.842 -53.432 1.00 56.25 201 ARG A N 1
ATOM 1532 C CA . ARG A 1 201 ? -7.622 -10.690 -54.269 1.00 56.25 201 ARG A CA 1
ATOM 1533 C C . ARG A 1 201 ? -7.522 -9.421 -53.429 1.00 56.25 201 ARG A C 1
ATOM 1535 O O . ARG A 1 201 ? -8.126 -9.305 -52.367 1.00 56.25 201 ARG A O 1
ATOM 1542 N N . LYS A 1 202 ? -6.749 -8.483 -53.963 1.00 57.66 202 LYS A N 1
ATOM 1543 C CA . LYS A 1 202 ? -6.624 -7.091 -53.548 1.00 57.66 202 LYS A CA 1
ATOM 1544 C C . LYS A 1 202 ? -8.032 -6.479 -53.473 1.00 57.66 202 LYS A C 1
ATOM 1546 O O . LYS A 1 202 ? -8.659 -6.271 -54.507 1.00 57.66 202 LYS A O 1
ATOM 1551 N N . ALA A 1 203 ? -8.539 -6.246 -52.266 1.00 57.72 203 ALA A N 1
ATOM 1552 C CA . ALA A 1 203 ? -9.687 -5.375 -52.059 1.00 57.72 203 ALA A CA 1
ATOM 1553 C C . AL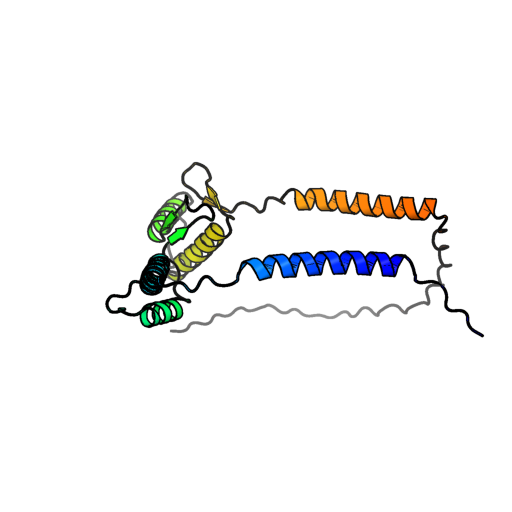A A 1 203 ? -9.147 -3.954 -51.875 1.00 57.72 203 ALA A C 1
ATOM 1555 O O . ALA A 1 203 ? -8.647 -3.592 -50.812 1.00 57.72 203 ALA A O 1
ATOM 1556 N N . GLU A 1 204 ? -9.178 -3.186 -52.961 1.00 54.22 204 GLU A N 1
ATOM 1557 C CA . GLU A 1 204 ? -9.241 -1.731 -52.889 1.00 54.22 204 GLU A CA 1
ATOM 1558 C C . GLU A 1 204 ? -10.570 -1.319 -52.242 1.00 54.22 204 GLU A C 1
ATOM 1560 O O . GLU A 1 204 ? -11.624 -1.870 -52.555 1.00 54.22 204 GLU A O 1
ATOM 1565 N N . GLY A 1 205 ? -10.504 -0.342 -51.344 1.00 50.50 205 GLY A N 1
ATOM 1566 C CA . GLY A 1 205 ? -11.641 0.250 -50.641 1.00 50.50 205 GLY A CA 1
ATOM 1567 C C . GLY A 1 205 ? -11.219 0.529 -49.201 1.00 50.50 205 GLY A C 1
ATOM 1568 O O . GLY A 1 205 ? -10.870 -0.387 -48.475 1.00 50.50 205 GLY A O 1
ATOM 1569 N N . GLY A 1 206 ? -11.118 1.759 -48.714 1.00 49.97 206 GLY A N 1
ATOM 1570 C CA . GLY A 1 206 ? -11.887 2.951 -49.039 1.00 49.97 206 GLY A CA 1
ATOM 1571 C C . GLY A 1 206 ? -12.513 3.440 -47.729 1.00 49.97 206 GLY A C 1
ATOM 1572 O O . GLY A 1 206 ? -13.151 2.658 -47.035 1.00 49.97 206 GLY A O 1
ATOM 1573 N N . GLY A 1 207 ? -12.317 4.718 -47.396 1.00 46.09 207 GLY A N 1
ATOM 1574 C CA . GLY A 1 207 ? -12.928 5.385 -46.235 1.00 46.09 207 GLY A CA 1
ATOM 1575 C C . GLY A 1 207 ? -12.097 5.238 -44.951 1.00 46.09 207 GLY A C 1
ATOM 1576 O O . GLY A 1 207 ? -11.849 4.141 -44.485 1.00 46.09 207 GLY A O 1
ATOM 1577 N N . GLY A 1 208 ? -11.582 6.286 -44.310 1.00 55.34 208 GLY A N 1
ATOM 1578 C CA . GLY A 1 208 ? -12.090 7.649 -44.252 1.00 55.34 208 GLY A CA 1
ATOM 1579 C C . GLY A 1 208 ? -13.153 7.761 -43.163 1.00 55.34 208 GLY A C 1
ATOM 1580 O O . GLY A 1 208 ? -14.332 7.859 -43.471 1.00 55.34 208 GLY A O 1
ATOM 1581 N N . THR A 1 209 ? -12.742 7.798 -41.895 1.00 47.94 209 THR A N 1
ATOM 1582 C CA . THR A 1 209 ? -13.602 8.282 -40.806 1.00 47.94 209 THR A CA 1
ATOM 1583 C C . THR A 1 209 ? -12.810 9.196 -39.885 1.00 47.94 209 THR A C 1
ATOM 1585 O O . THR A 1 209 ? -12.035 8.756 -39.037 1.00 47.94 209 THR A O 1
ATOM 1588 N N . LYS A 1 210 ? -13.039 10.500 -40.081 1.00 53.53 210 LYS A N 1
ATOM 1589 C CA . LYS A 1 210 ? -12.763 11.572 -39.124 1.00 53.53 210 LYS A CA 1
ATOM 1590 C C . LYS A 1 210 ? -13.486 11.249 -37.816 1.00 53.53 210 LYS A C 1
ATOM 1592 O O . LYS A 1 210 ? -14.713 11.163 -37.800 1.00 53.53 210 LYS A O 1
ATOM 1597 N N . LYS A 1 211 ? -12.748 11.111 -36.716 1.00 56.81 211 LYS A N 1
ATOM 1598 C CA . LYS A 1 211 ? -13.344 11.046 -35.380 1.00 56.81 211 LYS A CA 1
ATOM 1599 C C . LYS A 1 211 ? -13.551 12.476 -34.882 1.00 56.81 211 LYS A C 1
ATOM 1601 O O . LYS A 1 211 ? -12.624 13.128 -34.422 1.00 56.81 211 LYS A O 1
ATOM 1606 N N . SER A 1 212 ? -14.776 12.960 -35.063 1.00 56.84 212 SER A N 1
ATOM 1607 C CA . SER A 1 212 ? -15.324 14.128 -34.376 1.00 56.84 212 SER A CA 1
ATOM 1608 C C . SER A 1 212 ? -15.488 13.787 -32.894 1.00 56.84 212 SER A C 1
ATOM 1610 O O . SER A 1 212 ? -16.219 12.857 -32.555 1.00 56.84 212 SER A O 1
ATOM 1612 N N . THR A 1 213 ? -14.821 14.523 -32.011 1.00 52.53 213 THR A N 1
ATOM 1613 C CA . THR A 1 213 ? -15.175 14.590 -30.589 1.00 52.53 213 THR A CA 1
ATOM 1614 C C . THR A 1 213 ? -15.760 15.969 -30.325 1.00 52.53 213 THR A C 1
ATOM 1616 O O . THR A 1 213 ? -15.062 16.901 -29.936 1.00 52.53 213 THR A O 1
ATOM 1619 N N . GLY A 1 214 ? -17.056 16.085 -30.622 1.00 54.72 214 GLY A N 1
ATOM 1620 C CA . GLY A 1 214 ? -17.916 17.177 -30.186 1.00 54.72 214 GLY A CA 1
ATOM 1621 C C . GLY A 1 214 ? -18.286 17.014 -28.712 1.00 54.72 214 GLY A C 1
ATOM 1622 O O . GLY A 1 214 ? -18.441 15.898 -28.217 1.00 54.72 214 GLY A O 1
ATOM 1623 N N . GLY A 1 215 ? -18.379 18.153 -28.030 1.00 55.16 215 GLY A N 1
ATOM 1624 C CA . GLY A 1 215 ? -18.465 18.278 -26.582 1.00 55.16 215 GLY A CA 1
ATOM 1625 C C . GLY A 1 215 ? -19.703 17.683 -25.913 1.00 55.16 215 GLY A C 1
ATOM 1626 O O . GLY A 1 215 ? -20.707 17.345 -26.540 1.00 55.16 215 GLY A O 1
ATOM 1627 N N . LYS A 1 216 ? -19.657 17.669 -24.579 1.00 56.94 216 LYS A N 1
ATOM 1628 C CA . LYS A 1 216 ? -20.861 17.609 -23.755 1.00 56.94 216 LYS A CA 1
ATOM 1629 C C . LYS A 1 216 ? -20.727 18.508 -22.528 1.00 56.94 216 LYS A C 1
ATOM 1631 O O . LYS A 1 216 ? -20.213 18.114 -21.493 1.00 56.94 216 LYS A O 1
ATOM 1636 N N . LYS A 1 217 ? -21.260 19.718 -22.697 1.00 60.44 217 LYS A N 1
ATOM 1637 C CA . LYS A 1 217 ? -21.728 20.646 -21.660 1.00 60.44 217 LYS A CA 1
ATOM 1638 C C . LYS A 1 217 ? -22.849 19.985 -20.842 1.00 60.44 217 LYS A C 1
ATOM 1640 O O . LYS A 1 217 ? -23.831 19.549 -21.445 1.00 60.44 217 LYS A O 1
ATOM 1645 N N . ARG A 1 218 ? -22.759 19.994 -19.511 1.00 55.53 218 ARG A N 1
ATOM 1646 C CA . ARG A 1 218 ? -23.884 19.975 -18.546 1.00 55.53 218 ARG A CA 1
ATOM 1647 C C . ARG A 1 218 ? -23.373 20.679 -17.279 1.00 55.53 218 ARG A C 1
ATOM 1649 O O . ARG A 1 218 ? -22.357 20.244 -16.763 1.00 55.53 218 ARG A O 1
ATOM 1656 N N . ARG A 1 219 ? -23.767 21.938 -17.066 1.00 63.09 219 ARG A N 1
ATOM 1657 C CA . ARG A 1 219 ? -24.899 22.404 -16.237 1.00 63.09 219 ARG A CA 1
ATOM 1658 C C . ARG A 1 219 ? -24.727 22.047 -14.772 1.00 63.09 219 ARG A C 1
ATOM 1660 O O . ARG A 1 219 ? -24.807 20.836 -14.488 1.00 63.09 219 ARG A O 1
#

Radius of gyration: 32.21 Å; Cα contacts (8 Å, |Δi|>4): 101; chains: 1; bounding box: 48×93×87 Å

Foldseek 3Di:
DDDDDDPDPVVVVVVVVVVVVVVVVVVVVVVPDDDPDPCVVVVQVVLLVVLQVLQVQLVHHDPPDPGSVSSVVVSVVSVVRHGQWQAAPVNPDIDGLVNVVVVVVVVVVPDDDDDDDDPDPPPVSVVVSRVVSVCRHVNQWDDPVPNDTDRNPVVVPCCVVVVVVVVVVVVVVVVVVCVVVVVPDPDPDPPDPPDPPDDDDDDDDDDDDDDDPDDDDDD

Organism: Alexandrium catenella (NCBI:txid2925)